Protein AF-0000000075277467 (afdb_homodimer)

Radius of gyration: 17.94 Å; Cα contacts (8 Å, |Δi|>4): 542; chains: 2; bounding box: 38×51×39 Å

Structure (mmCIF, N/CA/C/O backbone):
data_AF-0000000075277467-model_v1
#
loop_
_entity.id
_entity.type
_entity.pdbx_description
1 polymer 'Protein DDI1 2'
#
loop_
_atom_site.group_PDB
_atom_site.id
_atom_site.type_symbol
_atom_site.label_atom_id
_atom_site.label_alt_id
_atom_site.label_comp_id
_atom_site.label_asym_id
_atom_site.label_entity_id
_atom_site.label_seq_id
_atom_site.pdbx_PDB_ins_code
_atom_site.Cartn_x
_atom_site.Cartn_y
_atom_site.Cartn_z
_atom_site.occupancy
_atom_site.B_iso_or_equiv
_atom_site.auth_seq_id
_atom_site.auth_comp_id
_atom_site.auth_asym_id
_atom_site.auth_atom_id
_atom_site.pdbx_PDB_model_num
ATOM 1 N N . GLY A 1 1 ? 0.73 2.049 -2.359 1 67.75 1 GLY A N 1
ATOM 2 C CA . GLY A 1 1 ? 0.886 0.613 -2.535 1 67.75 1 GLY A CA 1
ATOM 3 C C . GLY A 1 1 ? 1.62 0.244 -3.809 1 67.75 1 GLY A C 1
ATOM 4 O O . GLY A 1 1 ? 2 1.119 -4.59 1 67.75 1 GLY A O 1
ATOM 5 N N . ALA A 1 2 ? 1.942 -1.038 -3.967 1 79.25 2 ALA A N 1
ATOM 6 C CA . ALA A 1 2 ? 2.631 -1.539 -5.156 1 79.25 2 ALA A CA 1
ATOM 7 C C . ALA A 1 2 ? 1.645 -1.804 -6.289 1 79.25 2 ALA A C 1
ATOM 9 O O . ALA A 1 2 ? 0.524 -2.264 -6.051 1 79.25 2 ALA A O 1
ATOM 10 N N . GLN A 1 3 ? 2.043 -1.485 -7.508 1 85.12 3 GLN A N 1
ATOM 11 C CA . GLN A 1 3 ? 1.224 -1.774 -8.68 1 85.12 3 GLN A CA 1
ATOM 12 C C . GLN A 1 3 ? 1.206 -3.27 -8.984 1 85.12 3 GLN A C 1
ATOM 14 O O . GLN A 1 3 ? 0.155 -3.832 -9.297 1 85.12 3 GLN A O 1
ATOM 19 N N . MET A 1 4 ? 2.389 -3.801 -8.719 1 89.94 4 MET A N 1
ATOM 20 C CA . MET A 1 4 ? 2.535 -5.211 -9.062 1 89.94 4 MET A CA 1
ATOM 21 C C . MET A 1 4 ? 2.725 -6.062 -7.809 1 89.94 4 MET A C 1
ATOM 23 O O . MET A 1 4 ? 3.369 -5.629 -6.852 1 89.94 4 MET A O 1
ATOM 27 N N . THR A 1 5 ? 2.201 -7.273 -7.902 1 94.19 5 THR A N 1
ATOM 28 C CA . THR A 1 5 ? 2.416 -8.266 -6.852 1 94.19 5 THR A CA 1
ATOM 29 C C . THR A 1 5 ? 3.816 -8.859 -6.953 1 94.19 5 THR A C 1
ATOM 31 O O . THR A 1 5 ? 4.293 -9.156 -8.047 1 94.19 5 THR A O 1
ATOM 34 N N . ILE A 1 6 ? 4.41 -8.992 -5.77 1 93.19 6 ILE A N 1
ATOM 35 C CA . ILE A 1 6 ? 5.781 -9.492 -5.75 1 93.19 6 ILE A CA 1
ATOM 36 C C . ILE A 1 6 ? 5.914 -10.594 -4.695 1 93.19 6 ILE A C 1
ATOM 38 O O . ILE A 1 6 ? 5.156 -10.625 -3.727 1 93.19 6 ILE A O 1
ATOM 42 N N . MET A 1 7 ? 6.895 -11.445 -4.926 1 95.75 7 MET A N 1
ATOM 43 C CA . MET A 1 7 ? 7.312 -12.484 -3.988 1 95.75 7 MET A CA 1
ATOM 44 C C . MET A 1 7 ? 8.828 -12.547 -3.885 1 95.75 7 MET A C 1
ATOM 46 O O . MET A 1 7 ? 9.531 -12.375 -4.883 1 95.75 7 MET A O 1
ATOM 50 N N . SER A 1 8 ? 9.266 -12.703 -2.66 1 95.75 8 SER A N 1
ATOM 51 C CA . SER A 1 8 ? 10.711 -12.859 -2.502 1 95.75 8 SER A CA 1
ATOM 52 C C . SER A 1 8 ? 11.188 -14.18 -3.092 1 95.75 8 SER A C 1
ATOM 54 O O . SER A 1 8 ? 10.438 -15.164 -3.115 1 95.75 8 SER A O 1
ATOM 56 N N . GLN A 1 9 ? 12.406 -14.125 -3.518 1 98.06 9 GLN A N 1
ATOM 57 C CA . GLN A 1 9 ? 13.008 -15.375 -3.988 1 98.06 9 GLN A CA 1
ATOM 58 C C . GLN A 1 9 ? 12.984 -16.438 -2.9 1 98.06 9 GLN A C 1
ATOM 60 O O . GLN A 1 9 ? 12.703 -17.609 -3.174 1 98.06 9 GLN A O 1
ATOM 65 N N . ALA A 1 10 ? 13.32 -16.047 -1.713 1 97.88 10 ALA A N 1
ATOM 66 C CA . ALA A 1 10 ? 13.344 -16.984 -0.594 1 97.88 10 ALA A CA 1
ATOM 67 C C . ALA A 1 10 ? 11.984 -17.656 -0.41 1 97.88 10 ALA A C 1
ATOM 69 O O . ALA A 1 10 ? 11.898 -18.859 -0.182 1 97.88 10 ALA A O 1
ATOM 70 N N . CYS A 1 11 ? 10.953 -16.906 -0.499 1 97.81 11 CYS A N 1
ATOM 71 C CA . CYS A 1 11 ? 9.602 -17.438 -0.374 1 97.81 11 CYS A CA 1
ATOM 72 C C . CYS A 1 11 ? 9.281 -18.391 -1.52 1 97.81 11 CYS A C 1
ATOM 74 O O . CYS A 1 11 ? 8.727 -19.469 -1.3 1 97.81 11 CYS A O 1
ATOM 76 N N . ALA A 1 12 ? 9.656 -18.047 -2.75 1 98.56 12 ALA A N 1
ATOM 77 C CA . ALA A 1 12 ? 9.422 -18.891 -3.92 1 98.56 12 ALA A CA 1
ATOM 78 C C . ALA A 1 12 ? 10.133 -20.234 -3.779 1 98.56 12 ALA A C 1
ATOM 80 O O . ALA A 1 12 ? 9.594 -21.266 -4.172 1 98.56 12 ALA A O 1
ATOM 81 N N . GLU A 1 13 ? 11.281 -20.125 -3.281 1 98.69 13 GLU A N 1
ATOM 82 C CA . GLU A 1 13 ? 12.039 -21.344 -3.045 1 98.69 13 GLU A CA 1
ATOM 83 C C . GLU A 1 13 ? 11.367 -22.234 -1.994 1 98.69 13 GLU A C 1
ATOM 85 O O . GLU A 1 13 ? 11.234 -23.438 -2.182 1 98.69 13 GLU A O 1
ATOM 90 N N . ARG A 1 14 ? 10.914 -21.641 -0.908 1 98.06 14 ARG A N 1
ATOM 91 C CA . ARG A 1 14 ? 10.227 -22.391 0.138 1 98.06 14 ARG A CA 1
ATOM 92 C C . ARG A 1 14 ? 8.945 -23.016 -0.392 1 98.06 14 ARG A C 1
ATOM 94 O O . ARG A 1 14 ? 8.57 -24.125 0.018 1 98.06 14 ARG A O 1
ATOM 101 N N . CYS A 1 15 ? 8.281 -22.266 -1.238 1 97.88 15 CYS A N 1
ATOM 102 C CA . CYS A 1 15 ? 7.027 -22.734 -1.821 1 97.88 15 CYS A CA 1
ATOM 103 C C . CYS A 1 15 ? 7.285 -23.734 -2.947 1 97.88 15 CYS A C 1
ATOM 105 O O . CYS A 1 15 ? 6.348 -24.312 -3.498 1 97.88 15 CYS A O 1
ATOM 107 N N . ASN A 1 16 ? 8.555 -23.859 -3.328 1 98.06 16 ASN A N 1
ATOM 108 C CA . ASN A 1 16 ? 8.977 -24.781 -4.375 1 98.06 16 ASN A CA 1
ATOM 109 C C . ASN A 1 16 ? 8.32 -24.453 -5.715 1 98.06 16 ASN A C 1
ATOM 111 O O . ASN A 1 16 ? 7.777 -25.344 -6.379 1 98.06 16 ASN A O 1
ATOM 115 N N . ILE A 1 17 ? 8.492 -23.125 -6.137 1 98.25 17 ILE A N 1
ATOM 116 C CA . ILE A 1 17 ? 7.824 -22.734 -7.375 1 98.25 17 ILE A CA 1
ATOM 117 C C . ILE A 1 17 ? 8.82 -22.062 -8.305 1 98.25 17 ILE A C 1
ATOM 119 O O . ILE A 1 17 ? 8.43 -21.359 -9.242 1 98.25 17 ILE A O 1
ATOM 123 N N . MET A 1 18 ? 10.055 -22.188 -8.039 1 98.44 18 MET A N 1
ATOM 124 C CA . MET A 1 18 ? 11.07 -21.531 -8.852 1 98.44 18 MET A CA 1
ATOM 125 C C . MET A 1 18 ? 11.023 -22.031 -10.289 1 98.44 18 MET A C 1
ATOM 127 O O . MET A 1 18 ? 11.383 -21.297 -11.211 1 98.44 18 MET A O 1
ATOM 131 N N . ARG A 1 19 ? 10.586 -23.188 -10.523 1 98.25 19 ARG A N 1
ATOM 132 C CA . ARG A 1 19 ? 10.516 -23.734 -11.867 1 98.25 19 ARG A CA 1
ATOM 133 C C . ARG A 1 19 ? 9.508 -22.984 -12.727 1 98.25 19 ARG A C 1
ATOM 135 O O . ARG A 1 19 ? 9.516 -23.094 -13.953 1 98.25 19 ARG A O 1
ATOM 142 N N . LEU A 1 20 ? 8.586 -22.25 -12.141 1 98.44 20 LEU A N 1
ATOM 143 C CA . LEU A 1 20 ? 7.539 -21.516 -12.836 1 98.44 20 LEU A CA 1
ATOM 144 C C . LEU A 1 20 ? 8.023 -20.125 -13.258 1 98.44 20 LEU A C 1
ATOM 146 O O . LEU A 1 20 ? 7.328 -19.422 -13.977 1 98.44 20 LEU A O 1
ATOM 150 N N . VAL A 1 21 ? 9.211 -19.734 -12.898 1 98.62 21 VAL A N 1
ATOM 151 C CA . VAL A 1 21 ? 9.695 -18.375 -13.102 1 98.62 21 VAL A CA 1
ATOM 152 C C . VAL A 1 21 ? 10.172 -18.203 -14.539 1 98.62 21 VAL A C 1
ATOM 154 O O . VAL A 1 21 ? 11.094 -18.906 -14.984 1 98.62 21 VAL A O 1
ATOM 157 N N . ASP A 1 22 ? 9.516 -17.312 -15.234 1 98.56 22 ASP A N 1
ATOM 158 C CA . ASP A 1 22 ? 9.969 -16.875 -16.547 1 98.56 22 ASP A CA 1
ATOM 159 C C . ASP A 1 22 ? 11.062 -15.812 -16.438 1 98.56 22 ASP A C 1
ATOM 161 O O . ASP A 1 22 ? 10.766 -14.625 -16.266 1 98.56 22 ASP A O 1
ATOM 165 N N . ARG A 1 23 ? 12.242 -16.172 -16.688 1 97.62 23 ARG A N 1
ATOM 166 C CA . ARG A 1 23 ? 13.398 -15.328 -16.422 1 97.62 23 ARG A CA 1
ATOM 167 C C . ARG A 1 23 ? 13.602 -14.305 -17.531 1 97.62 23 ARG A C 1
ATOM 169 O O . ARG A 1 23 ? 14.383 -13.367 -17.375 1 97.62 23 ARG A O 1
ATOM 176 N N . ARG A 1 24 ? 12.945 -14.43 -18.641 1 97.25 24 ARG A N 1
ATOM 177 C CA . ARG A 1 24 ? 12.984 -13.422 -19.703 1 97.25 24 ARG A CA 1
ATOM 178 C C . ARG A 1 24 ? 12.445 -12.086 -19.203 1 97.25 24 ARG A C 1
ATOM 180 O O . ARG A 1 24 ? 12.68 -11.047 -19.812 1 97.25 24 ARG A O 1
ATOM 187 N N . TRP A 1 25 ? 11.703 -12.156 -18.078 1 96.06 25 TRP A N 1
ATOM 188 C CA . TRP A 1 25 ? 11.109 -10.953 -17.5 1 96.06 25 TRP A CA 1
ATOM 189 C C . TRP A 1 25 ? 12 -10.383 -16.406 1 96.06 25 TRP A C 1
ATOM 191 O O . TRP A 1 25 ? 11.562 -9.547 -15.609 1 96.06 25 TRP A O 1
ATOM 201 N N . ALA A 1 26 ? 13.25 -10.773 -16.312 1 96.19 26 ALA A N 1
ATOM 202 C CA . ALA A 1 26 ? 14.195 -10.219 -15.352 1 96.19 26 ALA A CA 1
ATOM 203 C C . ALA A 1 26 ? 14.406 -8.727 -15.578 1 96.19 26 ALA A C 1
ATOM 205 O O . ALA A 1 26 ? 14.258 -8.242 -16.703 1 96.19 26 ALA A O 1
ATOM 206 N N . GLY A 1 27 ? 14.664 -8.031 -14.461 1 93.12 27 GLY A N 1
ATOM 207 C CA . GLY A 1 27 ? 14.867 -6.59 -14.523 1 93.12 27 GLY A CA 1
ATOM 208 C C . GLY A 1 27 ? 15.125 -5.961 -13.164 1 93.12 27 GLY A C 1
ATOM 209 O O . GLY A 1 27 ? 15.781 -6.562 -12.312 1 93.12 27 GLY A O 1
ATOM 210 N N . ILE A 1 28 ? 14.781 -4.688 -13.078 1 89.62 28 ILE A N 1
ATOM 211 C CA . ILE A 1 28 ? 15.008 -3.932 -11.852 1 89.62 28 ILE A CA 1
ATOM 212 C C . ILE A 1 28 ? 13.68 -3.373 -11.336 1 89.62 28 ILE A C 1
ATOM 214 O O . ILE A 1 28 ? 12.906 -2.801 -12.102 1 89.62 28 ILE A O 1
ATOM 218 N N . ALA A 1 29 ? 13.383 -3.676 -10.117 1 86.19 29 ALA A N 1
ATOM 219 C CA . ALA A 1 29 ? 12.25 -3.066 -9.43 1 86.19 29 ALA A CA 1
ATOM 220 C C . ALA A 1 29 ? 12.648 -1.76 -8.75 1 86.19 29 ALA A C 1
ATOM 222 O O . ALA A 1 29 ? 13.734 -1.665 -8.164 1 86.19 29 ALA A O 1
ATOM 223 N N . LYS A 1 30 ? 11.719 -0.786 -8.867 1 81.12 30 LYS A N 1
ATOM 224 C CA . LYS A 1 30 ? 11.984 0.51 -8.25 1 81.12 30 LYS A CA 1
ATOM 225 C C . LYS A 1 30 ? 10.867 0.897 -7.285 1 81.12 30 LYS A C 1
ATOM 227 O O . LYS A 1 30 ? 9.688 0.698 -7.582 1 81.12 30 LYS A O 1
ATOM 232 N N . GLY A 1 31 ? 11.273 1.483 -6.18 1 77.31 31 GLY A N 1
ATOM 233 C CA . GLY A 1 31 ? 10.422 2.053 -5.145 1 77.31 31 GLY A CA 1
ATOM 234 C C . GLY A 1 31 ? 11.156 3.027 -4.238 1 77.31 31 GLY A C 1
ATOM 235 O O . GLY A 1 31 ? 11.664 4.047 -4.703 1 77.31 31 GLY A O 1
ATOM 236 N N . VAL A 1 32 ? 11.352 2.703 -2.932 1 74.81 32 VAL A N 1
ATOM 237 C CA . VAL A 1 32 ? 12.211 3.479 -2.045 1 74.81 32 VAL A CA 1
ATOM 238 C C . VAL A 1 32 ? 13.656 3.367 -2.508 1 74.81 32 VAL A C 1
ATOM 240 O O . VAL A 1 32 ? 14.438 4.312 -2.359 1 74.81 32 VAL A O 1
ATOM 243 N N . GLY A 1 33 ? 13.953 2.232 -3.107 1 77.31 33 GLY A N 1
ATOM 244 C CA . GLY A 1 33 ? 15.195 1.897 -3.777 1 77.31 33 GLY A CA 1
ATOM 245 C C . GLY A 1 33 ? 15.008 0.958 -4.953 1 77.31 33 GLY A C 1
ATOM 246 O O . GLY A 1 33 ? 14.016 1.055 -5.68 1 77.31 33 GLY A O 1
ATOM 247 N N . THR A 1 34 ? 16 0.283 -5.18 1 82.94 34 THR A N 1
ATOM 248 C CA . THR A 1 34 ? 15.922 -0.649 -6.301 1 82.94 34 THR A CA 1
ATOM 249 C C . THR A 1 34 ? 16.25 -2.07 -5.844 1 82.94 34 THR A C 1
ATOM 251 O O . THR A 1 34 ? 16.922 -2.266 -4.832 1 82.94 34 THR A O 1
ATOM 254 N N . GLN A 1 35 ? 15.688 -2.992 -6.609 1 87.12 35 GLN A N 1
ATOM 255 C CA . GLN A 1 35 ? 15.992 -4.402 -6.402 1 87.12 35 GLN A CA 1
ATOM 256 C C . GLN A 1 35 ? 15.961 -5.172 -7.723 1 87.12 35 GLN A C 1
ATOM 258 O O . GLN A 1 35 ? 15.273 -4.77 -8.664 1 87.12 35 GLN A O 1
ATOM 263 N N . LYS A 1 36 ? 16.672 -6.23 -7.684 1 92.88 36 LYS A N 1
ATOM 264 C CA . LYS A 1 36 ? 16.703 -7.098 -8.859 1 92.88 36 LYS A CA 1
ATOM 265 C C . LYS A 1 36 ? 15.445 -7.965 -8.938 1 92.88 36 LYS A C 1
ATOM 267 O O . LYS A 1 36 ? 15.031 -8.555 -7.934 1 92.88 36 LYS A O 1
ATOM 272 N N . ILE A 1 37 ? 14.93 -8.016 -10.141 1 94.94 37 ILE A N 1
ATOM 273 C CA . ILE A 1 37 ? 13.859 -8.953 -10.461 1 94.94 37 ILE A CA 1
ATOM 274 C C . ILE A 1 37 ? 14.453 -10.195 -11.125 1 94.94 37 ILE A C 1
ATOM 276 O O . ILE A 1 37 ? 15.141 -10.094 -12.141 1 94.94 37 ILE A O 1
ATOM 280 N N . ILE A 1 38 ? 14.164 -11.312 -10.547 1 97.12 38 ILE A N 1
ATOM 281 C CA . ILE A 1 38 ? 14.648 -12.594 -11.062 1 97.12 38 ILE A CA 1
ATOM 282 C C . ILE A 1 38 ? 13.805 -13.008 -12.273 1 97.12 38 ILE A C 1
ATOM 284 O O . ILE A 1 38 ? 14.32 -13.602 -13.219 1 97.12 38 ILE A O 1
ATOM 288 N N . GLY A 1 39 ? 12.539 -12.797 -12.211 1 97.38 39 GLY A N 1
ATOM 289 C CA . GLY A 1 39 ? 11.57 -13.188 -13.227 1 97.38 39 GLY A CA 1
ATOM 290 C C . GLY A 1 39 ? 10.133 -13.086 -12.758 1 97.38 39 GLY A C 1
ATOM 291 O O . GLY A 1 39 ? 9.844 -12.398 -11.773 1 97.38 39 GLY A O 1
ATOM 292 N N . ARG A 1 40 ? 9.289 -13.727 -13.641 1 97.88 40 ARG A N 1
ATOM 293 C CA . ARG A 1 40 ? 7.863 -13.594 -13.375 1 97.88 40 ARG A CA 1
ATOM 294 C C . ARG A 1 40 ? 7.172 -14.961 -13.398 1 97.88 40 ARG A C 1
ATOM 296 O O . ARG A 1 40 ? 7.484 -15.805 -14.234 1 97.88 40 ARG A O 1
ATOM 303 N N . VAL A 1 41 ? 6.3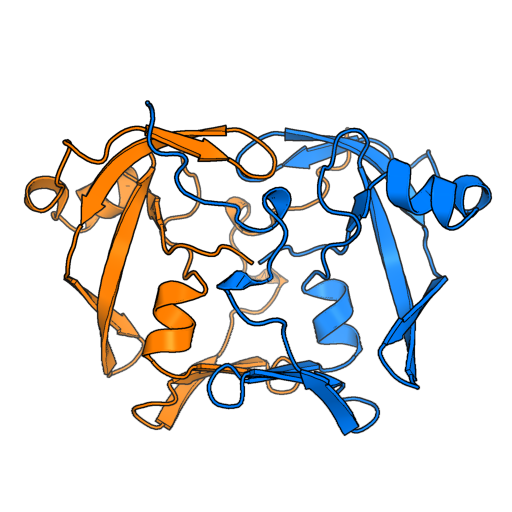4 -15.156 -12.414 1 98.56 41 VAL A N 1
ATOM 304 C CA . VAL A 1 41 ? 5.367 -16.25 -12.469 1 98.56 41 VAL A CA 1
ATOM 305 C C . VAL A 1 41 ? 4.066 -15.742 -13.086 1 98.56 41 VAL A C 1
ATOM 307 O O . VAL A 1 41 ? 3.393 -14.883 -12.508 1 98.56 41 VAL A O 1
ATOM 310 N N . HIS A 1 42 ? 3.609 -16.297 -14.156 1 98.19 42 HIS A N 1
ATOM 311 C CA . HIS A 1 42 ? 2.484 -15.773 -14.914 1 98.19 42 HIS A CA 1
ATOM 312 C C . HIS A 1 42 ? 1.156 -16.141 -14.266 1 98.19 42 HIS A C 1
ATOM 314 O O . HIS A 1 42 ? 0.179 -15.398 -14.367 1 98.19 42 HIS A O 1
ATOM 320 N N . LEU A 1 43 ? 1.042 -17.234 -13.742 1 98 43 LEU A N 1
ATOM 321 C CA . LEU A 1 43 ? -0.182 -17.672 -13.078 1 98 43 LEU A CA 1
ATOM 322 C C . LEU A 1 43 ? 0.122 -18.703 -12 1 98 43 LEU A C 1
ATOM 324 O O . LEU A 1 43 ? 0.832 -19.672 -12.258 1 98 43 LEU A O 1
ATOM 328 N N . ALA A 1 44 ? -0.343 -18.469 -10.797 1 98.06 44 ALA A N 1
ATOM 329 C CA . ALA A 1 44 ? -0.325 -19.406 -9.68 1 98.06 44 ALA A CA 1
ATOM 330 C C . ALA A 1 44 ? -1.496 -19.141 -8.734 1 98.06 44 ALA A C 1
ATOM 332 O O . ALA A 1 44 ? -2.141 -18.094 -8.797 1 98.06 44 ALA A O 1
ATOM 333 N N . GLN A 1 45 ? -1.812 -20.109 -7.922 1 97.56 45 GLN A N 1
ATOM 334 C CA . GLN A 1 45 ? -2.873 -19.984 -6.93 1 97.56 45 GLN A CA 1
ATOM 335 C C . GLN A 1 45 ? -2.312 -19.531 -5.586 1 97.56 45 GLN A C 1
ATOM 337 O O . GLN A 1 45 ? -1.384 -20.141 -5.055 1 97.56 45 GLN A O 1
ATOM 342 N N . VAL A 1 46 ? -2.84 -18.5 -5.016 1 97.44 46 VAL A N 1
ATOM 343 C CA . VAL A 1 46 ? -2.523 -18.031 -3.668 1 97.44 46 VAL A CA 1
ATOM 344 C C . VAL A 1 46 ? -3.719 -18.266 -2.746 1 97.44 46 VAL A C 1
ATOM 346 O O . VAL A 1 46 ? -4.84 -17.859 -3.059 1 97.44 46 VAL A O 1
ATOM 349 N N . GLN A 1 47 ? -3.377 -18.891 -1.745 1 97.81 47 GLN A N 1
ATOM 350 C CA . GLN A 1 47 ? -4.477 -19.172 -0.83 1 97.81 47 GLN A CA 1
ATOM 351 C C . GLN A 1 47 ? -4.617 -18.078 0.222 1 97.81 47 GLN A C 1
ATOM 353 O O . GLN A 1 47 ? -3.646 -17.719 0.892 1 97.81 47 GLN A O 1
ATOM 358 N N . ILE A 1 48 ? -5.758 -17.625 0.391 1 97.31 48 ILE A N 1
ATOM 359 C CA . ILE A 1 48 ? -6.168 -16.766 1.488 1 97.31 48 ILE A CA 1
ATOM 360 C C . ILE A 1 48 ? -7.41 -17.328 2.166 1 97.31 48 ILE A C 1
ATOM 362 O O . ILE A 1 48 ? -8.484 -17.406 1.557 1 97.31 48 ILE A O 1
ATOM 366 N N . GLU A 1 49 ? -7.203 -17.609 3.424 1 97.31 49 GLU A N 1
ATOM 367 C CA . GLU A 1 49 ? -8.266 -18.359 4.09 1 97.31 49 GLU A CA 1
ATOM 368 C C . GLU A 1 49 ? -8.664 -19.578 3.271 1 97.31 49 GLU A C 1
ATOM 370 O O . GLU A 1 49 ? -7.816 -20.422 2.939 1 97.31 49 GLU A O 1
ATOM 375 N N . GLY A 1 50 ? -9.852 -19.688 2.9 1 97.06 50 GLY A N 1
ATOM 376 C CA . GLY A 1 50 ? -10.305 -20.859 2.152 1 97.06 50 GLY A CA 1
ATOM 377 C C . GLY A 1 50 ? -10.352 -20.625 0.655 1 97.06 50 GLY A C 1
ATOM 378 O O . GLY A 1 50 ? -10.719 -21.516 -0.108 1 97.06 50 GLY A O 1
ATOM 379 N N . ASP A 1 51 ? -9.938 -19.484 0.191 1 98.12 51 ASP A N 1
ATOM 380 C CA . ASP A 1 51 ? -10.016 -19.125 -1.224 1 98.12 51 ASP A CA 1
ATOM 381 C C . ASP A 1 51 ? -8.664 -19.312 -1.911 1 98.12 51 ASP A C 1
ATOM 383 O O . ASP A 1 51 ? -7.625 -18.984 -1.342 1 98.12 51 ASP A O 1
ATOM 387 N N . PHE A 1 52 ? -8.727 -19.797 -3.088 1 98.38 52 PHE A N 1
ATOM 388 C CA . PHE A 1 52 ? -7.578 -19.844 -3.982 1 98.38 52 PHE A CA 1
ATOM 389 C C . PHE A 1 52 ? -7.719 -18.797 -5.086 1 98.38 52 PHE A C 1
ATOM 391 O O . PHE A 1 52 ? -8.656 -18.859 -5.887 1 98.38 52 PHE A O 1
ATOM 398 N N . LEU A 1 53 ? -6.844 -17.906 -5.086 1 98.5 53 LEU A N 1
ATOM 399 C CA . LEU A 1 53 ? -6.914 -16.781 -6.004 1 98.5 53 LEU A CA 1
ATOM 400 C C . LEU A 1 53 ? -5.816 -16.875 -7.059 1 98.5 53 LEU A C 1
ATOM 402 O O . LEU A 1 53 ? -4.641 -17.031 -6.727 1 98.5 53 LEU A O 1
ATOM 406 N N . ALA A 1 54 ? -6.262 -16.812 -8.305 1 98.38 54 ALA A N 1
ATOM 407 C CA . ALA A 1 54 ? -5.281 -16.75 -9.383 1 98.38 54 ALA A CA 1
ATOM 408 C C . ALA A 1 54 ? -4.492 -15.438 -9.32 1 98.38 54 ALA A C 1
ATOM 410 O O . ALA A 1 54 ? -5.074 -14.359 -9.258 1 98.38 54 ALA A O 1
ATOM 411 N N . CYS A 1 55 ? -3.156 -15.555 -9.344 1 97.81 55 CYS A N 1
ATOM 412 C CA . CYS A 1 55 ? -2.291 -14.391 -9.18 1 97.81 55 CYS A CA 1
ATOM 413 C C . CYS A 1 55 ? -1.03 -14.523 -10.031 1 97.81 55 CYS A C 1
ATOM 415 O O . CYS A 1 55 ? -0.536 -15.633 -10.242 1 97.81 55 CYS A O 1
ATOM 417 N N . SER A 1 56 ? -0.58 -13.398 -10.539 1 98 56 SER A N 1
ATOM 418 C CA . SER A 1 56 ? 0.744 -13.258 -11.141 1 98 56 SER A CA 1
ATOM 419 C C . SER A 1 56 ? 1.652 -12.391 -10.273 1 98 56 SER A C 1
ATOM 421 O O . SER A 1 56 ? 1.18 -11.5 -9.57 1 98 56 SER A O 1
ATOM 423 N N . PHE A 1 57 ? 2.932 -12.734 -10.336 1 96.94 57 PHE A N 1
ATOM 424 C CA . PHE A 1 57 ? 3.812 -11.93 -9.5 1 96.94 57 PHE A CA 1
ATOM 425 C C . PHE A 1 57 ? 5.258 -12.047 -9.961 1 96.94 57 PHE A C 1
ATOM 427 O O . PHE A 1 57 ? 5.637 -13.039 -10.586 1 96.94 57 PHE A O 1
ATOM 434 N N . SER A 1 58 ? 5.984 -10.977 -9.695 1 95.94 58 SER A N 1
ATOM 435 C CA . SER A 1 58 ? 7.422 -10.961 -9.961 1 95.94 58 SER A CA 1
ATOM 436 C C . SER A 1 58 ? 8.203 -11.492 -8.766 1 95.94 58 SER A C 1
ATOM 438 O O . SER A 1 58 ? 7.801 -11.297 -7.613 1 95.94 58 SER A O 1
ATOM 440 N N . ILE A 1 59 ? 9.359 -12.094 -9.07 1 97 59 ILE A N 1
ATOM 441 C CA . ILE A 1 59 ? 10.242 -12.617 -8.031 1 97 59 ILE A CA 1
ATOM 442 C C . ILE A 1 59 ? 11.422 -11.672 -7.832 1 97 59 ILE A C 1
ATOM 444 O O . ILE A 1 59 ? 12.203 -11.438 -8.766 1 97 59 ILE A O 1
ATOM 448 N N . LEU A 1 60 ? 11.539 -11.148 -6.613 1 93.81 60 LEU A N 1
ATOM 449 C CA . LEU A 1 60 ? 12.641 -10.25 -6.293 1 93.81 60 LEU A CA 1
ATOM 450 C C . LEU A 1 60 ? 13.711 -10.969 -5.477 1 93.81 60 LEU A C 1
ATOM 452 O O . LEU A 1 60 ? 13.391 -11.758 -4.586 1 93.81 60 LEU A O 1
ATOM 456 N N . GLU A 1 61 ? 14.844 -10.602 -5.746 1 95.38 61 GLU A N 1
ATOM 457 C CA . GLU A 1 61 ? 15.992 -11.344 -5.234 1 95.38 61 GLU A CA 1
ATOM 458 C C . GLU A 1 61 ? 16.219 -11.047 -3.756 1 95.38 61 GLU A C 1
ATOM 460 O O . GLU A 1 61 ? 16.438 -11.969 -2.959 1 95.38 61 GLU A O 1
ATOM 465 N N . GLU A 1 62 ? 16.359 -9.891 -3.271 1 89.94 62 GLU A N 1
ATOM 466 C CA . GLU A 1 62 ? 16.734 -9.523 -1.906 1 89.94 62 GLU A CA 1
ATOM 467 C C . GLU A 1 62 ? 15.586 -8.805 -1.201 1 89.94 62 GLU A C 1
ATOM 469 O O . GLU A 1 62 ? 15.789 -7.766 -0.572 1 89.94 62 GLU A O 1
ATOM 474 N N . GLN A 1 63 ? 14.43 -9.469 -1.332 1 86.62 63 GLN A N 1
ATOM 475 C CA . GLN A 1 63 ? 13.266 -8.891 -0.671 1 86.62 63 GLN A CA 1
ATOM 476 C C . GLN A 1 63 ? 13.008 -9.562 0.674 1 86.62 63 GLN A C 1
ATOM 478 O O . GLN A 1 63 ? 12.883 -10.781 0.75 1 86.62 63 GLN A O 1
ATOM 483 N N . PRO A 1 64 ? 12.977 -8.727 1.718 1 85.62 64 PRO A N 1
ATOM 484 C CA . PRO A 1 64 ? 12.797 -9.312 3.047 1 85.62 64 PRO A CA 1
ATOM 485 C C . PRO A 1 64 ? 11.375 -9.828 3.273 1 85.62 64 PRO A C 1
ATOM 487 O O . PRO A 1 64 ? 11.172 -10.781 4.023 1 85.62 64 PRO A O 1
ATOM 490 N N . MET A 1 65 ? 10.391 -9.219 2.701 1 88.25 65 MET A N 1
ATOM 491 C CA . MET A 1 65 ? 9 -9.641 2.82 1 88.25 65 MET A CA 1
ATOM 492 C C . MET A 1 65 ? 8.695 -10.797 1.872 1 88.25 65 MET A C 1
ATOM 494 O O . MET A 1 65 ? 9.125 -10.789 0.717 1 88.25 65 MET A O 1
ATOM 498 N N . ASP A 1 66 ? 7.996 -11.773 2.365 1 92.25 66 ASP A N 1
ATOM 499 C CA . ASP A 1 66 ? 7.699 -12.945 1.55 1 92.25 66 ASP A CA 1
ATOM 500 C C . ASP A 1 66 ? 6.852 -12.57 0.338 1 92.25 66 ASP A C 1
ATOM 502 O O . ASP A 1 66 ? 7.176 -12.945 -0.792 1 92.25 66 ASP A O 1
ATOM 506 N N . MET A 1 67 ? 5.738 -11.836 0.613 1 93.25 67 MET A N 1
ATOM 507 C CA . MET A 1 67 ? 4.836 -11.492 -0.48 1 93.25 67 MET A CA 1
ATOM 508 C C . MET A 1 67 ? 4.141 -10.164 -0.211 1 93.25 67 MET A C 1
ATOM 510 O O . MET A 1 67 ? 3.734 -9.883 0.918 1 93.25 67 MET A O 1
ATOM 514 N N . LEU A 1 68 ? 4.121 -9.344 -1.252 1 91.12 68 LEU A N 1
ATOM 515 C CA . LEU A 1 68 ? 3.348 -8.109 -1.265 1 91.12 68 LEU A CA 1
ATOM 516 C C . LEU A 1 68 ? 2.297 -8.133 -2.371 1 91.12 68 LEU A C 1
ATOM 518 O O . LEU A 1 68 ? 2.631 -8.32 -3.545 1 91.12 68 LEU A O 1
ATOM 522 N N . LEU A 1 69 ? 1.044 -7.984 -1.977 1 94.25 69 LEU A N 1
ATOM 523 C CA . LEU A 1 69 ? -0.04 -7.984 -2.953 1 94.25 69 LEU A CA 1
ATOM 524 C C . LEU A 1 69 ? -0.219 -6.602 -3.568 1 94.25 69 LEU A C 1
ATOM 526 O O . LEU A 1 69 ? -0.499 -5.633 -2.857 1 94.25 69 LEU A O 1
ATOM 530 N N . GLY A 1 70 ? -0.021 -6.527 -4.844 1 92.31 70 GLY A N 1
ATOM 531 C CA . GLY A 1 70 ? -0.146 -5.27 -5.562 1 92.31 70 GLY A CA 1
ATOM 532 C C . GLY A 1 70 ? -1.561 -4.992 -6.035 1 92.31 70 GLY A C 1
ATOM 533 O O . GLY A 1 70 ? -2.459 -5.812 -5.84 1 92.31 70 GLY A O 1
ATOM 534 N N . LEU A 1 71 ? -1.655 -3.822 -6.641 1 93.12 71 LEU A N 1
ATOM 535 C CA . LEU A 1 71 ? -2.953 -3.42 -7.172 1 93.12 71 LEU A CA 1
ATOM 536 C C . LEU A 1 71 ? -3.418 -4.379 -8.258 1 93.12 71 LEU A C 1
ATOM 538 O O . LEU A 1 71 ? -4.617 -4.617 -8.414 1 93.12 71 LEU A O 1
ATOM 542 N N . ASP A 1 72 ? -2.527 -4.98 -9.047 1 93.31 72 ASP A N 1
ATOM 543 C CA . ASP A 1 72 ? -2.881 -5.926 -10.102 1 93.31 72 ASP A CA 1
ATOM 544 C C . ASP A 1 72 ? -3.721 -7.074 -9.547 1 93.31 72 ASP A C 1
ATOM 546 O O . ASP A 1 72 ? -4.781 -7.391 -10.086 1 93.31 72 ASP A O 1
ATOM 550 N N . MET A 1 73 ? -3.258 -7.543 -8.461 1 96.06 73 MET A N 1
ATOM 551 C CA . MET A 1 73 ? -3.967 -8.664 -7.848 1 96.06 73 MET A CA 1
ATOM 552 C C . MET A 1 73 ? -5.219 -8.18 -7.121 1 96.06 73 MET A C 1
ATOM 554 O O . MET A 1 73 ? -6.289 -8.773 -7.262 1 96.06 73 MET A O 1
ATOM 558 N N . LEU A 1 74 ? -5.105 -7.195 -6.375 1 97 74 LEU A N 1
ATOM 559 C CA . LEU A 1 74 ? -6.211 -6.711 -5.559 1 97 74 LEU A CA 1
ATOM 560 C C . LEU A 1 74 ? -7.387 -6.281 -6.43 1 97 74 LEU A C 1
ATOM 562 O O . LEU A 1 74 ? -8.539 -6.555 -6.102 1 97 74 LEU A O 1
ATOM 566 N N . LYS A 1 75 ? -7.031 -5.617 -7.578 1 96.25 75 LYS A N 1
ATOM 567 C CA . LYS A 1 75 ? -8.094 -5.195 -8.492 1 96.25 75 LYS A CA 1
ATOM 568 C C . LYS A 1 75 ? -8.719 -6.395 -9.195 1 96.25 75 LYS A C 1
ATOM 570 O O . LYS A 1 75 ? -9.938 -6.48 -9.328 1 96.25 75 LYS A O 1
ATOM 575 N N . ARG A 1 76 ? -7.949 -7.246 -9.625 1 97.25 76 ARG A N 1
ATOM 576 C CA . ARG A 1 76 ? -8.43 -8.445 -10.305 1 97.25 76 ARG A CA 1
ATOM 577 C C . ARG A 1 76 ? -9.461 -9.18 -9.461 1 97.25 76 ARG A C 1
ATOM 579 O O . ARG A 1 76 ? -10.469 -9.664 -9.984 1 97.25 76 ARG A O 1
ATOM 586 N N . HIS A 1 77 ? -9.25 -9.195 -8.242 1 98.56 77 HIS A N 1
ATOM 587 C CA . HIS A 1 77 ? -10.141 -9.945 -7.359 1 98.56 77 HIS A CA 1
ATOM 588 C C . HIS A 1 77 ? -11.094 -9.016 -6.613 1 98.56 77 HIS A C 1
ATOM 590 O O . HIS A 1 77 ? -11.703 -9.422 -5.621 1 98.56 77 HIS A O 1
ATOM 596 N N . GLN A 1 78 ? -11.117 -7.793 -7.016 1 98.62 78 GLN A N 1
ATOM 597 C CA . GLN A 1 78 ? -12.07 -6.797 -6.531 1 98.62 78 GLN A CA 1
ATOM 598 C C . GLN A 1 78 ? -12 -6.668 -5.012 1 98.62 78 GLN A C 1
ATOM 600 O O . GLN A 1 78 ? -13.039 -6.66 -4.34 1 98.62 78 GLN A O 1
ATOM 605 N N . CYS A 1 79 ? -10.875 -6.586 -4.473 1 98.62 79 CYS A N 1
ATOM 606 C CA . CYS A 1 79 ? -10.68 -6.574 -3.027 1 98.62 79 CYS A CA 1
ATOM 607 C C . CYS A 1 79 ? -11.039 -5.215 -2.441 1 98.62 79 CYS A C 1
ATOM 609 O O . CYS A 1 79 ? -10.977 -4.199 -3.137 1 98.62 79 CYS A O 1
ATOM 611 N N . SER A 1 80 ? -11.375 -5.305 -1.153 1 98.69 80 SER A N 1
ATOM 612 C CA . SER A 1 80 ? -11.555 -4.105 -0.339 1 98.69 80 SER A CA 1
ATOM 613 C C . SER A 1 80 ? -10.758 -4.195 0.958 1 98.69 80 SER A C 1
ATOM 615 O O . SER A 1 80 ? -10.797 -5.219 1.647 1 98.69 80 SER A O 1
ATOM 617 N N . ILE A 1 81 ? -10.008 -3.164 1.194 1 97.94 81 ILE A N 1
ATOM 618 C CA . ILE A 1 81 ? -9.305 -3.033 2.467 1 97.94 81 ILE A CA 1
ATOM 619 C C . ILE A 1 81 ? -10.094 -2.117 3.4 1 97.94 81 ILE A C 1
ATOM 621 O O . ILE A 1 81 ? -10.25 -0.925 3.127 1 97.94 81 ILE A O 1
ATOM 625 N N . ASP A 1 82 ? -10.57 -2.723 4.449 1 98.38 82 ASP A N 1
ATOM 626 C CA . ASP A 1 82 ? -11.352 -1.98 5.438 1 98.38 82 ASP A CA 1
ATOM 627 C C . ASP A 1 82 ? -10.555 -1.766 6.719 1 98.38 82 ASP A C 1
ATOM 629 O O . ASP A 1 82 ? -10.461 -2.664 7.559 1 98.38 82 ASP A O 1
ATOM 633 N N . LEU A 1 83 ? -10.086 -0.535 6.922 1 97.62 83 LEU A N 1
ATOM 634 C CA . LEU A 1 83 ? -9.195 -0.284 8.047 1 97.62 83 LEU A CA 1
ATOM 635 C C . LEU A 1 83 ? -9.992 0.114 9.289 1 97.62 83 LEU A C 1
ATOM 637 O O . LEU A 1 83 ? -9.438 0.158 10.391 1 97.62 83 LEU A O 1
ATOM 641 N N . LYS A 1 84 ? -11.234 0.342 9.07 1 97.69 84 LYS A N 1
ATOM 642 C CA . LYS A 1 84 ? -12.117 0.456 10.227 1 97.69 84 LYS A CA 1
ATOM 643 C C . LYS A 1 84 ? -12.328 -0.901 10.898 1 97.69 84 LYS A C 1
ATOM 645 O O . LYS A 1 84 ? -12.203 -1.025 12.117 1 97.69 84 LYS A O 1
ATOM 650 N N . LYS A 1 85 ? -12.586 -1.861 10.117 1 97.88 85 LYS A N 1
ATOM 651 C CA . LYS A 1 85 ? -12.812 -3.215 10.617 1 97.88 85 LYS A CA 1
ATOM 652 C C . LYS A 1 85 ? -11.508 -4.008 10.68 1 97.88 85 LYS A C 1
ATOM 654 O O . LYS A 1 85 ? -11.469 -5.098 11.25 1 97.88 85 LYS A O 1
ATOM 659 N N . ASN A 1 86 ? -10.5 -3.557 10.07 1 97.62 86 ASN A N 1
ATOM 660 C CA . ASN A 1 86 ? -9.188 -4.18 9.984 1 97.62 86 ASN A CA 1
ATOM 661 C C . ASN A 1 86 ? -9.242 -5.52 9.25 1 97.62 86 ASN A C 1
ATOM 663 O O . ASN A 1 86 ? -8.758 -6.531 9.766 1 97.62 86 ASN A O 1
ATOM 667 N N . VAL A 1 87 ? -9.867 -5.465 8.047 1 98.56 87 VAL A N 1
ATOM 668 C CA . VAL A 1 87 ? -10.016 -6.703 7.289 1 98.56 87 VAL A CA 1
ATOM 669 C C . VAL A 1 87 ? -9.75 -6.434 5.809 1 98.56 87 VAL A C 1
ATOM 671 O O . VAL A 1 87 ? -9.914 -5.309 5.336 1 98.56 87 VAL A O 1
ATOM 674 N N . LEU A 1 88 ? -9.281 -7.449 5.156 1 98.38 88 LEU A N 1
ATOM 675 C CA . LEU A 1 88 ? -9.305 -7.562 3.701 1 98.38 88 LEU A CA 1
ATOM 676 C C . LEU A 1 88 ? -10.492 -8.383 3.232 1 98.38 88 LEU A C 1
ATOM 678 O O . LEU A 1 88 ? -10.695 -9.516 3.689 1 98.38 88 LEU A O 1
ATOM 682 N N . VAL A 1 89 ? -11.258 -7.848 2.359 1 98.75 89 VAL A N 1
ATOM 683 C CA . VAL A 1 89 ? -12.375 -8.57 1.762 1 98.75 89 VAL A CA 1
ATOM 684 C C . VAL A 1 89 ? -12.031 -8.969 0.329 1 98.75 89 VAL A C 1
ATOM 686 O O . VAL A 1 89 ? -11.641 -8.125 -0.481 1 98.75 89 VAL A O 1
ATOM 689 N N . ILE A 1 90 ? -12.172 -10.227 0.081 1 98.75 90 ILE A N 1
ATOM 690 C CA . ILE A 1 90 ? -12.055 -10.703 -1.292 1 98.75 90 ILE A CA 1
ATOM 691 C C . ILE A 1 90 ? -13.375 -10.492 -2.027 1 98.75 90 ILE A C 1
ATOM 693 O O . ILE A 1 90 ? -14.344 -11.219 -1.796 1 98.75 90 ILE A O 1
ATOM 697 N N . GLY A 1 91 ? -13.344 -9.617 -2.945 1 98.5 91 GLY A N 1
ATOM 698 C CA . GLY A 1 91 ? -14.594 -9.156 -3.535 1 98.5 91 GLY A CA 1
ATOM 699 C C . GLY A 1 91 ? -15.266 -10.211 -4.398 1 98.5 91 GLY A C 1
ATOM 700 O O . GLY A 1 91 ? -16.5 -10.273 -4.465 1 98.5 91 GLY A O 1
ATOM 701 N N . THR A 1 92 ? -14.492 -10.992 -5.004 1 98.31 92 THR A N 1
ATOM 702 C CA . THR A 1 92 ? -15.047 -11.961 -5.941 1 98.31 92 THR A CA 1
ATOM 703 C C . THR A 1 92 ? -15.695 -13.125 -5.199 1 98.31 92 THR A C 1
ATOM 705 O O . THR A 1 92 ? -16.594 -13.789 -5.73 1 98.31 92 THR A O 1
ATOM 708 N N . THR A 1 93 ? -15.352 -13.398 -3.955 1 98.06 93 THR A N 1
ATOM 709 C CA . THR A 1 93 ? -15.883 -14.555 -3.244 1 98.06 93 THR A CA 1
ATOM 710 C C . THR A 1 93 ? -16.656 -14.117 -2.004 1 98.06 93 THR A C 1
ATOM 712 O O . THR A 1 93 ? -17.469 -14.883 -1.472 1 98.06 93 THR A O 1
ATOM 715 N N . GLY A 1 94 ? -16.328 -12.977 -1.474 1 97.75 94 GLY A N 1
ATOM 716 C CA . GLY A 1 94 ? -16.953 -12.492 -0.251 1 97.75 94 GLY A CA 1
ATOM 717 C C . GLY A 1 94 ? -16.172 -12.852 0.999 1 97.75 94 GLY A C 1
ATOM 718 O O . GLY A 1 94 ? -16.484 -12.375 2.09 1 97.75 94 GLY A O 1
ATOM 719 N N . SER A 1 95 ? -15.141 -13.625 0.889 1 98.19 95 SER A N 1
ATOM 720 C CA . SER A 1 95 ? -14.32 -14.016 2.031 1 98.19 95 SER A CA 1
ATOM 721 C C . SER A 1 95 ? -13.602 -12.805 2.633 1 98.19 95 SER A C 1
ATOM 723 O O . SER A 1 95 ? -13.289 -11.852 1.926 1 98.19 95 SER A O 1
ATOM 725 N N . GLN A 1 96 ? -13.375 -12.883 3.891 1 98.56 96 GLN A N 1
ATOM 726 C CA . GLN A 1 96 ? -12.641 -11.836 4.594 1 98.56 96 GLN A CA 1
ATOM 727 C C . GLN A 1 96 ? -11.523 -12.438 5.445 1 98.56 96 GLN A C 1
ATOM 729 O O . GLN A 1 96 ? -11.617 -13.578 5.895 1 98.56 96 GLN A O 1
ATOM 734 N N . THR A 1 97 ? -10.477 -11.711 5.598 1 98.44 97 THR A N 1
ATOM 735 C CA . THR A 1 97 ? -9.406 -12.07 6.516 1 98.44 97 THR A CA 1
ATOM 736 C C . THR A 1 97 ? -8.969 -10.852 7.332 1 98.44 97 THR A C 1
ATOM 738 O O . THR A 1 97 ? -8.883 -9.742 6.805 1 98.44 97 THR A O 1
ATOM 741 N N . THR A 1 98 ? -8.633 -11.078 8.609 1 98.12 98 THR A N 1
ATOM 742 C CA . THR A 1 98 ? -8.234 -10.008 9.516 1 98.12 98 THR A CA 1
ATOM 743 C C . THR A 1 98 ? -6.738 -9.727 9.406 1 98.12 98 THR A C 1
ATOM 745 O O . THR A 1 98 ? -5.934 -10.656 9.328 1 98.12 98 THR A O 1
ATOM 748 N N . PHE A 1 99 ? -6.402 -8.453 9.398 1 95.81 99 PHE A N 1
ATOM 749 C CA . PHE A 1 99 ? -4.988 -8.086 9.422 1 95.81 99 PHE A CA 1
ATOM 750 C C . PHE A 1 99 ? -4.387 -8.344 10.797 1 95.81 99 PHE A C 1
ATOM 752 O O . PHE A 1 99 ? -5.078 -8.227 11.812 1 95.81 99 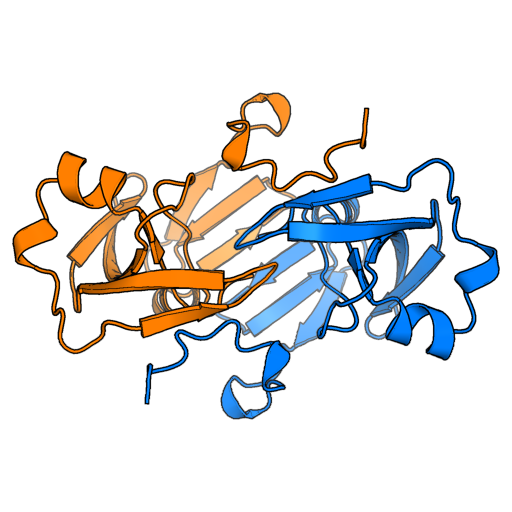PHE A O 1
ATOM 759 N N . LEU A 1 100 ? -3.119 -8.625 10.812 1 93.06 100 LEU A N 1
ATOM 760 C CA . LEU A 1 100 ? -2.406 -8.758 12.078 1 93.06 100 LEU A CA 1
ATOM 761 C C . LEU A 1 100 ? -2.373 -7.426 12.82 1 93.06 100 LEU A C 1
ATOM 763 O O . LEU A 1 100 ? -2.213 -6.367 12.203 1 93.06 100 LEU A O 1
ATOM 767 N N . PRO A 1 101 ? -2.492 -7.531 14.18 1 90.81 101 PRO A N 1
ATOM 768 C CA . PRO A 1 101 ? -2.262 -6.301 14.945 1 90.81 101 PRO A CA 1
ATOM 769 C C . PRO A 1 101 ? -0.88 -5.699 14.688 1 90.81 101 PRO A C 1
ATOM 771 O O . PRO A 1 101 ? 0.063 -6.426 14.367 1 90.81 101 PRO A O 1
ATOM 774 N N . GLU A 1 102 ? -0.815 -4.379 14.773 1 83.44 102 GLU A N 1
ATOM 775 C CA . GLU A 1 102 ? 0.432 -3.668 14.5 1 83.44 102 GLU A CA 1
ATOM 776 C C . GLU A 1 102 ? 1.592 -4.273 15.289 1 83.44 102 GLU A C 1
ATOM 778 O O . GLU A 1 102 ? 2.707 -4.387 14.773 1 83.44 102 GLU A O 1
ATOM 783 N N . GLY A 1 103 ? 1.387 -4.621 16.516 1 84.5 103 GLY A N 1
ATOM 784 C CA . GLY A 1 103 ? 2.42 -5.172 17.375 1 84.5 103 GLY A CA 1
ATOM 785 C C . GLY A 1 103 ? 2.885 -6.551 16.938 1 84.5 103 GLY A C 1
ATOM 786 O O . GLY A 1 103 ? 3.938 -7.023 17.375 1 84.5 103 GLY A O 1
ATOM 787 N N . GLU A 1 104 ? 2.17 -7.227 16.062 1 90.81 104 GLU A N 1
ATOM 788 C CA . GLU A 1 104 ? 2.5 -8.586 15.656 1 90.81 104 GLU A CA 1
ATOM 789 C C . GLU A 1 104 ? 3.111 -8.609 14.258 1 90.81 104 GLU A C 1
ATOM 791 O O . GLU A 1 104 ? 3.457 -9.672 13.742 1 90.81 104 GLU A O 1
ATOM 796 N N . LEU A 1 105 ? 3.295 -7.488 13.703 1 85.31 105 LEU A N 1
ATOM 797 C CA . LEU A 1 105 ? 3.891 -7.426 12.375 1 85.31 105 LEU A CA 1
ATOM 798 C C . LEU A 1 105 ? 5.383 -7.73 12.438 1 85.31 105 LEU A C 1
ATOM 800 O O . LEU A 1 105 ? 6.074 -7.305 13.359 1 85.31 105 LEU A O 1
ATOM 804 N N . PRO A 1 106 ? 5.77 -8.539 11.469 1 84 106 PRO A N 1
ATOM 805 C CA . PRO A 1 106 ? 7.219 -8.727 11.391 1 84 106 PRO A CA 1
ATOM 806 C C . PRO A 1 106 ? 7.977 -7.422 11.164 1 84 106 PRO A C 1
ATOM 808 O O . PRO A 1 106 ? 7.406 -6.453 10.656 1 84 106 PRO A O 1
ATOM 811 N N . GLU A 1 107 ? 9.242 -7.395 11.547 1 79.19 107 GLU A N 1
ATOM 812 C CA . GLU A 1 107 ? 10.062 -6.191 11.453 1 79.19 107 GLU A CA 1
ATOM 813 C C . GLU A 1 107 ? 10.125 -5.68 10.016 1 79.19 107 GLU A C 1
ATOM 815 O O . GLU A 1 107 ? 10.062 -4.473 9.773 1 79.19 107 GLU A O 1
ATOM 820 N N . CYS A 1 108 ? 10.219 -6.598 9.141 1 78 108 CYS A N 1
ATOM 821 C CA . CYS A 1 108 ? 10.391 -6.219 7.742 1 78 108 CYS A CA 1
ATOM 822 C C . CYS A 1 108 ? 9.117 -5.602 7.184 1 78 108 CYS A C 1
ATOM 824 O O . CYS A 1 108 ? 9.148 -4.941 6.141 1 78 108 CYS A O 1
ATOM 826 N N . ALA A 1 109 ? 8.07 -5.836 7.793 1 74.5 109 ALA A N 1
ATOM 827 C CA . ALA A 1 109 ? 6.809 -5.289 7.309 1 74.5 109 ALA A CA 1
ATOM 828 C C . ALA A 1 109 ? 6.566 -3.891 7.871 1 74.5 109 ALA 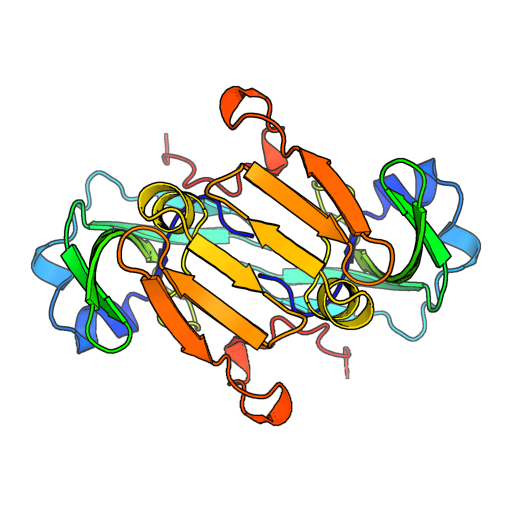A C 1
ATOM 830 O O . ALA A 1 109 ? 5.617 -3.211 7.477 1 74.5 109 ALA A O 1
ATOM 831 N N . ARG A 1 110 ? 7.441 -3.637 8.75 1 67.44 110 ARG A N 1
ATOM 832 C CA . ARG A 1 110 ? 7.32 -2.311 9.352 1 67.44 110 ARG A CA 1
ATOM 833 C C . ARG A 1 110 ? 8.086 -1.271 8.539 1 67.44 110 ARG A C 1
ATOM 835 O O . ARG A 1 110 ? 9.273 -1.035 8.789 1 67.44 110 ARG A O 1
ATOM 842 N N . LEU A 1 111 ? 7.996 -1.314 7.148 1 58.47 111 LEU A N 1
ATOM 843 C CA . LEU A 1 111 ? 8.734 -0.323 6.371 1 58.47 111 LEU A CA 1
ATOM 844 C C . LEU A 1 111 ? 8.844 0.993 7.133 1 58.47 111 LEU A C 1
ATOM 846 O O . LEU A 1 111 ? 7.855 1.727 7.258 1 58.47 111 LEU A O 1
ATOM 850 N N . ALA A 1 112 ? 9.219 0.824 8.438 1 54.22 112 ALA A N 1
ATOM 851 C CA . ALA A 1 112 ? 9.266 1.952 9.359 1 54.22 112 ALA A CA 1
ATOM 852 C C . ALA A 1 112 ? 10.508 2.803 9.133 1 54.22 112 ALA A C 1
ATOM 854 O O . ALA A 1 112 ? 11.453 2.365 8.477 1 54.22 112 ALA A O 1
ATOM 855 N N . TYR A 1 113 ? 10.359 4.262 9.398 1 49.84 113 TYR A N 1
ATOM 856 C CA . TYR A 1 113 ? 11.391 5.238 9.742 1 49.84 113 TYR A CA 1
ATOM 857 C C . TYR A 1 113 ? 12.375 4.66 10.75 1 49.84 113 TYR A C 1
ATOM 859 O O . TYR A 1 113 ? 11.984 4.215 11.828 1 49.84 113 TYR A O 1
ATOM 867 N N . GLY A 1 114 ? 13.219 3.777 10.172 1 46.44 114 GLY A N 1
ATOM 868 C CA . GLY A 1 114 ? 14.234 3.52 11.188 1 46.44 114 GLY A CA 1
ATOM 869 C C . GLY A 1 114 ? 14.758 4.785 11.836 1 46.44 114 GLY A C 1
ATOM 870 O O . GLY A 1 114 ? 15 5.785 11.148 1 46.44 114 GLY A O 1
ATOM 871 N N . ALA A 1 115 ? 14.469 5.168 13.086 1 40.81 115 ALA A N 1
ATOM 872 C CA . ALA A 1 115 ? 15.281 6.094 13.867 1 40.81 115 ALA A CA 1
ATOM 873 C C . ALA A 1 115 ? 16.766 5.926 13.547 1 40.81 115 ALA A C 1
ATOM 875 O O . ALA A 1 115 ? 17.281 4.805 13.508 1 40.81 115 ALA A O 1
ATOM 876 N N . GLY A 1 116 ? 17.359 6.645 12.648 1 36.78 116 GLY A N 1
ATOM 877 C CA . GLY A 1 116 ? 18.797 6.73 12.82 1 36.78 116 GLY A CA 1
ATOM 878 C C . GLY A 1 116 ? 19.234 6.629 14.273 1 36.78 116 GLY A C 1
ATOM 879 O O . GLY A 1 116 ? 18.781 7.402 15.117 1 36.78 116 GLY A O 1
ATOM 880 N N . ARG A 1 117 ? 19.469 5.484 14.906 1 31.17 117 ARG A N 1
ATOM 881 C CA . ARG A 1 117 ? 20.344 5.57 16.078 1 31.17 117 ARG A CA 1
ATOM 882 C C . ARG A 1 117 ? 21.656 6.281 15.727 1 31.17 117 ARG A C 1
ATOM 884 O O . ARG A 1 117 ? 22.219 6.059 14.648 1 31.17 117 ARG A O 1
ATOM 891 N N . GLY B 1 1 ? 1.614 -1.997 1.771 1 67.38 1 GLY B N 1
ATOM 892 C CA . GLY B 1 1 ? 1.598 -0.547 1.884 1 67.38 1 GLY B CA 1
ATOM 893 C C . GLY B 1 1 ? 2.576 -0.018 2.916 1 67.38 1 GLY B C 1
ATOM 894 O O . GLY B 1 1 ? 3.287 -0.792 3.559 1 67.38 1 GLY B O 1
ATOM 895 N N . ALA B 1 2 ? 2.719 1.302 2.992 1 79 2 ALA B N 1
ATOM 896 C CA . ALA B 1 2 ? 3.605 1.952 3.951 1 79 2 ALA B CA 1
ATOM 897 C C . ALA B 1 2 ? 2.939 2.076 5.32 1 79 2 ALA B C 1
ATOM 899 O O . ALA B 1 2 ? 1.735 2.324 5.41 1 79 2 ALA B O 1
ATOM 900 N N . GLN B 1 3 ? 3.693 1.863 6.375 1 85.12 3 GLN B N 1
ATOM 901 C CA . GLN B 1 3 ? 3.191 2.039 7.73 1 85.12 3 GLN B CA 1
ATOM 902 C C . GLN B 1 3 ? 3 3.518 8.062 1 85.12 3 GLN B C 1
ATOM 904 O O . GLN B 1 3 ? 1.995 3.9 8.664 1 85.12 3 GLN B O 1
ATOM 909 N N . MET B 1 4 ? 3.967 4.238 7.484 1 89.88 4 MET B N 1
ATOM 910 C CA . MET B 1 4 ? 3.955 5.66 7.809 1 89.88 4 MET B CA 1
ATOM 911 C C . MET B 1 4 ? 3.637 6.496 6.574 1 89.88 4 MET B C 1
ATOM 913 O O . MET B 1 4 ? 4.051 6.156 5.465 1 89.88 4 MET B O 1
ATOM 917 N N . THR B 1 5 ? 2.949 7.594 6.828 1 94.19 5 THR B N 1
ATOM 918 C CA . THR B 1 5 ? 2.693 8.578 5.785 1 94.19 5 THR B CA 1
ATOM 919 C C . THR B 1 5 ? 3.939 9.414 5.508 1 94.19 5 THR B C 1
ATOM 921 O O . THR B 1 5 ? 4.641 9.82 6.441 1 94.19 5 THR B O 1
ATOM 924 N N . ILE B 1 6 ? 4.148 9.625 4.219 1 93.19 6 ILE B N 1
ATOM 925 C CA . ILE B 1 6 ? 5.352 10.352 3.836 1 93.19 6 ILE B CA 1
ATOM 926 C C . ILE B 1 6 ? 5 11.43 2.812 1 93.19 6 ILE B C 1
ATOM 928 O O . ILE B 1 6 ? 4.008 11.312 2.088 1 93.19 6 ILE B O 1
ATOM 932 N N . MET B 1 7 ? 5.828 12.453 2.787 1 95.75 7 MET B N 1
ATOM 933 C CA . MET B 1 7 ? 5.785 13.523 1.797 1 95.75 7 MET B CA 1
ATOM 934 C C . MET B 1 7 ? 7.184 13.844 1.279 1 95.75 7 MET B C 1
ATOM 936 O O . MET B 1 7 ? 8.148 13.828 2.041 1 95.75 7 MET B O 1
ATOM 940 N N . SER B 1 8 ? 7.234 14.047 -0.016 1 95.75 8 SER B N 1
ATOM 941 C CA . SER B 1 8 ? 8.523 14.445 -0.562 1 95.75 8 SER B CA 1
ATOM 942 C C . SER B 1 8 ? 8.914 15.852 -0.096 1 95.75 8 SER B C 1
ATOM 944 O O . SER B 1 8 ? 8.039 16.688 0.155 1 95.75 8 SER B O 1
ATOM 946 N N . GLN B 1 9 ? 10.203 16.016 -0.019 1 98.06 9 GLN B N 1
ATOM 947 C CA . GLN B 1 9 ? 10.68 17.359 0.298 1 98.06 9 GLN B CA 1
ATOM 948 C C . GLN B 1 9 ? 10.18 18.375 -0.718 1 98.06 9 GLN B C 1
ATOM 950 O O . GLN B 1 9 ? 9.781 19.484 -0.349 1 98.06 9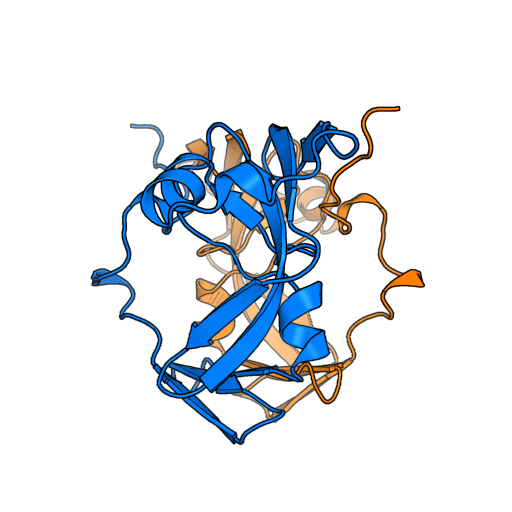 GLN B O 1
ATOM 955 N N . ALA B 1 10 ? 10.234 18.031 -1.959 1 97.88 10 ALA B N 1
ATOM 956 C CA . ALA B 1 10 ? 9.781 18.922 -3.018 1 97.88 10 ALA B CA 1
ATOM 957 C C . ALA B 1 10 ? 8.328 19.344 -2.807 1 97.88 10 ALA B C 1
ATOM 959 O O . ALA B 1 10 ? 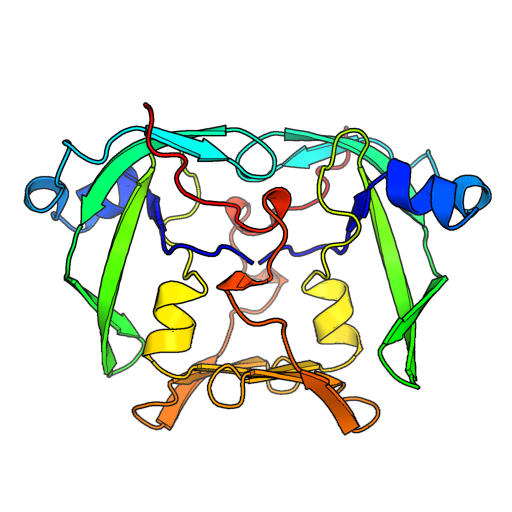7.98 20.5 -2.973 1 97.88 10 ALA B O 1
ATOM 960 N N . CYS B 1 11 ? 7.504 18.422 -2.453 1 97.81 11 CYS B N 1
ATOM 961 C CA . CYS B 1 11 ? 6.098 18.703 -2.189 1 97.81 11 CYS B CA 1
ATOM 962 C C . CYS B 1 11 ? 5.945 19.625 -0.977 1 97.81 11 CYS B C 1
ATOM 964 O O . CYS B 1 11 ? 5.176 20.578 -1.011 1 97.81 11 CYS B O 1
ATOM 966 N N . ALA B 1 12 ? 6.695 19.391 0.095 1 98.56 12 ALA B N 1
ATOM 967 C CA . ALA B 1 12 ? 6.648 20.203 1.305 1 98.56 12 ALA B CA 1
ATOM 968 C C . ALA B 1 12 ? 7.051 21.641 1.008 1 98.56 12 ALA B C 1
ATOM 970 O O . ALA B 1 12 ? 6.473 22.578 1.561 1 98.56 12 ALA B O 1
ATOM 971 N N . GLU B 1 13 ? 8.016 21.734 0.216 1 98.69 13 GLU B N 1
ATOM 972 C CA . GLU B 1 13 ? 8.461 23.062 -0.189 1 98.69 13 GLU B CA 1
ATOM 973 C C . GLU B 1 13 ? 7.383 23.781 -0.995 1 98.69 13 GLU B C 1
ATOM 975 O O . GLU B 1 13 ? 7.102 24.953 -0.75 1 98.69 13 GLU B O 1
ATOM 980 N N . ARG B 1 14 ? 6.762 23.094 -1.939 1 98.06 14 ARG B N 1
ATOM 981 C CA . ARG B 1 14 ? 5.691 23.688 -2.738 1 98.06 14 ARG B CA 1
ATOM 982 C C . ARG B 1 14 ? 4.512 24.094 -1.861 1 98.06 14 ARG B C 1
ATOM 984 O O . ARG B 1 14 ? 3.855 25.094 -2.127 1 98.06 14 ARG B O 1
ATOM 991 N N . CYS B 1 15 ? 4.25 23.25 -0.888 1 97.88 15 CYS B N 1
ATOM 992 C CA . CYS B 1 15 ? 3.143 23.516 0.026 1 97.88 15 CYS B CA 1
ATOM 993 C C . CYS B 1 15 ? 3.525 24.562 1.062 1 97.88 15 CYS B C 1
ATOM 995 O O . CYS B 1 15 ? 2.689 24.984 1.859 1 97.88 15 CYS B O 1
ATOM 997 N N . ASN B 1 16 ? 4.809 24.922 1.099 1 98.06 16 ASN B N 1
ATOM 998 C CA . ASN B 1 16 ? 5.336 25.922 2.012 1 98.06 16 ASN B CA 1
ATOM 999 C C . ASN B 1 16 ? 5.137 25.516 3.469 1 98.06 16 ASN B C 1
ATOM 1001 O O . ASN B 1 16 ? 4.645 26.312 4.277 1 98.06 16 ASN B O 1
ATOM 1005 N N . ILE B 1 17 ? 5.641 24.25 3.793 1 98.25 17 ILE B N 1
ATOM 1006 C CA . ILE B 1 17 ? 5.418 23.781 5.156 1 98.25 17 ILE B CA 1
ATOM 1007 C C . ILE B 1 17 ? 6.738 23.312 5.758 1 98.25 17 ILE B C 1
ATOM 1009 O O . ILE B 1 17 ? 6.742 22.578 6.75 1 98.25 17 ILE B O 1
ATOM 1013 N N . MET B 1 18 ? 7.809 23.656 5.168 1 98.44 18 MET B N 1
ATOM 1014 C CA . MET B 1 18 ? 9.109 23.203 5.652 1 98.44 18 MET B CA 1
ATOM 1015 C C . MET B 1 18 ? 9.367 23.719 7.066 1 98.44 18 MET B C 1
ATOM 1017 O O . MET B 1 18 ? 10.086 23.078 7.836 1 98.44 18 MET B O 1
ATOM 1021 N N . ARG B 1 19 ? 8.82 24.781 7.441 1 98.25 19 ARG B N 1
ATOM 1022 C CA . ARG B 1 19 ? 9.023 25.344 8.766 1 98.25 19 ARG B CA 1
ATOM 1023 C C . ARG B 1 19 ? 8.438 24.453 9.852 1 98.25 19 ARG B C 1
ATOM 1025 O O . ARG B 1 19 ? 8.766 24.594 11.031 1 98.25 19 ARG B O 1
ATOM 1032 N N . LEU B 1 20 ? 7.539 23.547 9.516 1 98.44 20 LEU B N 1
ATOM 1033 C CA . LEU B 1 20 ? 6.863 22.656 10.453 1 98.44 20 LEU B CA 1
ATOM 1034 C C . LEU B 1 20 ? 7.68 21.391 10.695 1 98.44 20 LEU B C 1
ATOM 1036 O O . LEU B 1 20 ? 7.344 20.594 11.562 1 98.44 20 LEU B O 1
ATOM 1040 N N . VAL B 1 21 ? 8.773 21.219 10.016 1 98.62 21 VAL B N 1
ATOM 1041 C CA . VAL B 1 21 ? 9.523 19.969 10.047 1 98.62 21 VAL B CA 1
ATOM 1042 C C . VAL B 1 21 ? 10.406 19.922 11.297 1 98.62 21 VAL B C 1
ATOM 1044 O O . VAL B 1 21 ? 11.273 20.766 11.484 1 98.62 21 VAL B O 1
ATOM 1047 N N . ASP B 1 22 ? 10.133 18.938 12.117 1 98.56 22 ASP B N 1
ATOM 1048 C CA . ASP B 1 22 ? 10.992 18.609 13.25 1 98.56 22 ASP B CA 1
ATOM 1049 C C . ASP B 1 22 ? 12.18 17.75 12.805 1 98.56 22 ASP B C 1
ATOM 1051 O O . ASP B 1 22 ? 12.062 16.531 12.695 1 98.56 22 ASP B O 1
ATOM 1055 N N . ARG B 1 23 ? 13.305 18.312 12.75 1 97.62 23 ARG B N 1
ATOM 1056 C CA . ARG B 1 23 ? 14.469 17.672 12.148 1 97.62 23 ARG B CA 1
ATOM 1057 C C . ARG B 1 23 ? 15.141 16.734 13.133 1 97.62 23 ARG B C 1
ATOM 1059 O O . ARG B 1 23 ? 16.016 15.945 12.758 1 97.62 23 ARG B O 1
ATOM 1066 N N . ARG B 1 24 ? 14.805 16.781 14.398 1 97.25 24 ARG B N 1
ATOM 1067 C CA . ARG B 1 24 ? 15.305 15.812 15.375 1 97.25 24 ARG B CA 1
ATOM 1068 C C . ARG B 1 24 ? 14.891 14.391 15.008 1 97.25 24 ARG B C 1
ATOM 1070 O O . ARG B 1 24 ? 15.461 13.422 15.508 1 97.25 24 ARG B O 1
ATOM 1077 N N . TRP B 1 25 ? 13.867 14.297 14.125 1 96 25 TRP B N 1
ATOM 1078 C CA . TRP B 1 25 ? 13.359 13 13.703 1 96 25 TRP B CA 1
ATOM 1079 C C . TRP B 1 25 ? 14 12.562 12.383 1 96 25 TRP B C 1
ATOM 1081 O O . TRP B 1 25 ? 13.516 11.648 11.727 1 96 25 TRP B O 1
ATOM 1091 N N . ALA B 1 26 ? 15.086 13.18 11.977 1 96.19 26 ALA B N 1
ATOM 1092 C CA . ALA B 1 26 ? 15.812 12.773 10.773 1 96.19 26 ALA B CA 1
ATOM 1093 C C . ALA B 1 26 ? 16.328 11.344 10.898 1 96.19 26 ALA B C 1
ATOM 1095 O O . ALA B 1 26 ? 16.594 10.867 12.008 1 96.19 26 ALA B O 1
ATOM 1096 N N . GLY B 1 27 ? 16.406 10.672 9.727 1 93.12 27 GLY B N 1
ATOM 1097 C CA . GLY B 1 27 ? 16.859 9.289 9.695 1 93.12 27 GLY B CA 1
ATOM 1098 C C . GLY B 1 27 ? 16.844 8.688 8.297 1 93.12 27 GLY B C 1
ATOM 1099 O O . GLY B 1 27 ? 17.141 9.375 7.316 1 93.12 27 GLY B O 1
ATOM 1100 N N . ILE B 1 28 ? 16.719 7.367 8.281 1 89.69 28 ILE B N 1
ATOM 1101 C CA . ILE B 1 28 ? 16.71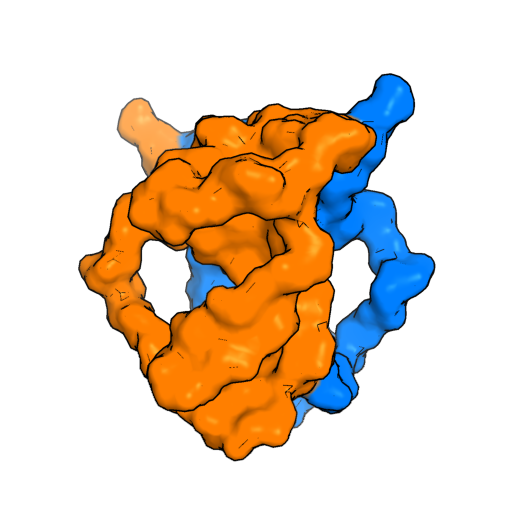9 6.633 7.02 1 89.69 28 ILE B CA 1
ATOM 1102 C C . ILE B 1 28 ? 15.43 5.836 6.875 1 89.69 28 ILE B C 1
ATOM 1104 O O . ILE B 1 28 ? 15.008 5.156 7.809 1 89.69 28 ILE B O 1
ATOM 1108 N N . ALA B 1 29 ? 14.766 6.047 5.785 1 86.12 29 ALA B N 1
ATOM 1109 C CA . ALA B 1 29 ? 13.609 5.23 5.426 1 86.12 29 ALA B CA 1
ATOM 1110 C C . ALA B 1 29 ? 14.023 4 4.625 1 86.12 29 ALA B C 1
ATOM 1112 O O . ALA B 1 29 ? 14.906 4.086 3.764 1 86.12 29 ALA B O 1
ATOM 1113 N N . LYS B 1 30 ? 13.352 2.887 4.973 1 81.25 30 LYS B N 1
ATOM 1114 C CA . LYS B 1 30 ? 13.656 1.643 4.27 1 81.25 30 LYS B CA 1
ATOM 1115 C C . LYS B 1 30 ? 12.398 1.039 3.65 1 81.25 30 LYS B C 1
ATOM 1117 O O . LYS B 1 30 ? 11.336 1.037 4.27 1 81.25 30 LYS B O 1
ATOM 1122 N N . GLY B 1 31 ? 12.578 0.494 2.459 1 77.56 31 GLY B N 1
ATOM 1123 C CA . GLY B 1 31 ? 11.586 -0.247 1.691 1 77.56 31 GLY B CA 1
ATOM 1124 C C . GLY B 1 31 ? 12.195 -1.091 0.589 1 77.56 31 GLY B C 1
ATOM 1125 O O . GLY B 1 31 ? 12.992 -1.996 0.859 1 77.56 31 GLY B O 1
ATOM 1126 N N . VAL B 1 32 ? 11.961 -0.763 -0.705 1 74.69 32 VAL B N 1
ATOM 1127 C CA . VAL B 1 32 ? 12.664 -1.386 -1.821 1 74.69 32 VAL B CA 1
ATOM 1128 C C . VAL B 1 32 ? 14.141 -0.995 -1.786 1 74.69 32 VAL B C 1
ATOM 1130 O O . VAL B 1 32 ? 15.008 -1.785 -2.166 1 74.69 32 VAL B O 1
ATOM 1133 N N . GLY B 1 33 ? 14.375 0.183 -1.268 1 77.44 33 GLY B N 1
ATOM 1134 C CA . GLY B 1 33 ? 15.672 0.761 -0.97 1 77.44 33 GLY B CA 1
ATOM 1135 C C . GLY B 1 33 ? 15.656 1.677 0.239 1 77.44 33 GLY B C 1
ATOM 1136 O O . GLY B 1 33 ? 14.93 1.426 1.204 1 77.44 33 GLY B O 1
ATOM 1137 N N . THR B 1 34 ? 16.547 2.51 0.203 1 83.12 34 THR B N 1
ATOM 1138 C CA . THR B 1 34 ? 16.625 3.434 1.329 1 83.12 34 THR B CA 1
ATOM 1139 C C . THR B 1 34 ? 16.562 4.879 0.848 1 83.12 34 THR B C 1
ATOM 1141 O O . THR B 1 34 ? 16.891 5.172 -0.304 1 83.12 34 THR B O 1
ATOM 1144 N N . GLN B 1 35 ? 16.078 5.715 1.759 1 87.31 35 GLN B N 1
ATOM 1145 C CA . GLN B 1 35 ? 16.062 7.152 1.519 1 87.31 35 GLN B CA 1
ATOM 1146 C C . GLN B 1 35 ? 16.266 7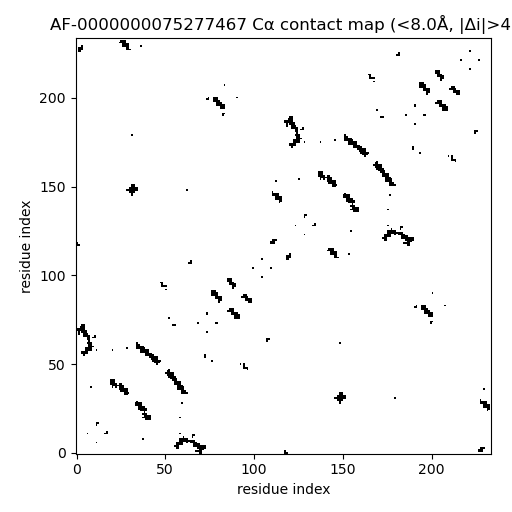.93 2.816 1 87.31 35 GLN B C 1
ATOM 1148 O O . GLN B 1 35 ? 15.953 7.434 3.898 1 87.31 35 GLN B O 1
ATOM 1153 N N . LYS B 1 36 ? 16.75 9.094 2.623 1 92.94 36 LYS B N 1
ATOM 1154 C CA . LYS B 1 36 ? 16.953 9.984 3.766 1 92.94 36 LYS B CA 1
ATOM 1155 C C . LYS B 1 36 ? 15.641 10.617 4.207 1 92.94 36 LYS B C 1
ATOM 1157 O O . LYS B 1 36 ? 14.867 11.109 3.379 1 92.94 36 LYS B O 1
ATOM 1162 N N . ILE B 1 37 ? 15.461 10.602 5.5 1 94.94 37 ILE B N 1
ATOM 1163 C CA . ILE B 1 37 ? 14.375 11.352 6.129 1 94.94 37 ILE B CA 1
ATOM 1164 C C . ILE B 1 37 ? 14.898 12.695 6.637 1 94.94 37 ILE B C 1
ATOM 1166 O O . ILE B 1 37 ? 15.852 12.734 7.422 1 94.94 37 ILE B O 1
ATOM 1170 N N . ILE B 1 38 ? 14.281 13.734 6.188 1 97.19 38 ILE B N 1
ATOM 1171 C CA . ILE B 1 38 ? 14.656 15.086 6.582 1 97.19 38 ILE B CA 1
ATOM 1172 C C . ILE B 1 38 ? 14.125 15.383 7.984 1 97.19 38 ILE B C 1
ATOM 1174 O O . ILE B 1 38 ? 14.773 16.078 8.766 1 97.19 38 ILE B O 1
ATOM 1178 N N . GLY B 1 39 ? 12.938 14.938 8.273 1 97.44 39 GLY B N 1
ATOM 1179 C CA . GLY B 1 39 ? 12.242 15.188 9.523 1 97.44 39 GLY B CA 1
ATOM 1180 C C . GLY B 1 39 ? 10.766 14.82 9.461 1 97.44 39 GLY B C 1
ATOM 1181 O O . GLY B 1 39 ? 10.336 14.078 8.578 1 97.44 39 GLY B O 1
ATOM 1182 N N . ARG B 1 40 ? 10.094 15.336 10.57 1 97.94 40 ARG B N 1
ATOM 1183 C CA . ARG B 1 40 ? 8.695 14.953 10.703 1 97.94 40 ARG B CA 1
ATOM 1184 C C . ARG B 1 40 ? 7.809 16.172 10.945 1 97.94 40 ARG B C 1
ATOM 1186 O O . ARG B 1 40 ? 8.188 17.078 11.688 1 97.94 40 ARG B O 1
ATOM 1193 N N . VAL B 1 41 ? 6.715 16.203 10.219 1 98.56 41 VAL B N 1
ATOM 1194 C CA . VAL B 1 41 ? 5.621 17.109 10.57 1 98.56 41 VAL B CA 1
ATOM 1195 C C . VAL B 1 41 ? 4.645 16.391 11.508 1 98.56 41 VAL B C 1
ATOM 1197 O O . VAL B 1 41 ? 4.004 15.414 11.117 1 98.56 41 VAL B O 1
ATOM 1200 N N . HIS B 1 42 ? 4.414 16.891 12.672 1 98.19 42 HIS B N 1
ATOM 1201 C CA . HIS B 1 42 ? 3.646 16.188 13.703 1 98.19 42 HIS B CA 1
ATOM 1202 C C . HIS B 1 42 ? 2.148 16.297 13.445 1 98.19 42 HIS B C 1
ATOM 1204 O O . HIS B 1 42 ? 1.382 15.398 13.789 1 98.19 42 HIS B O 1
ATOM 1210 N N . LEU B 1 43 ? 1.722 17.344 13.016 1 97.94 43 LEU B N 1
ATOM 1211 C CA . LEU B 1 43 ? 0.306 17.547 12.719 1 97.94 43 LEU B CA 1
ATOM 1212 C C . LEU B 1 43 ? 0.12 18.594 11.625 1 97.94 43 LEU B C 1
ATOM 1214 O O . LEU B 1 43 ? 0.688 19.688 11.695 1 97.94 43 LEU B O 1
ATOM 1218 N N . ALA B 1 44 ? -0.608 18.266 10.586 1 98 44 ALA B N 1
ATOM 1219 C CA . ALA B 1 44 ? -1.06 19.156 9.523 1 98 44 ALA B CA 1
ATOM 1220 C C . ALA B 1 44 ? -2.383 18.672 8.93 1 98 44 ALA B C 1
ATOM 1222 O O . ALA B 1 44 ? -2.789 17.531 9.141 1 98 44 ALA B O 1
ATOM 1223 N N . GLN B 1 45 ? -3.072 19.562 8.258 1 97.5 45 GLN B N 1
ATOM 1224 C CA . GLN B 1 45 ? -4.324 19.219 7.594 1 97.5 45 GLN B CA 1
ATOM 1225 C C . GLN B 1 45 ? -4.09 18.844 6.137 1 97.5 45 GLN B C 1
ATOM 1227 O O . GLN B 1 45 ? -3.469 19.594 5.383 1 97.5 45 GLN B O 1
ATOM 1232 N N . VAL B 1 46 ? -4.559 17.719 5.715 1 97.38 46 VAL B N 1
ATOM 1233 C CA . VAL B 1 46 ? -4.547 17.281 4.32 1 97.38 46 VAL B CA 1
ATOM 1234 C C . VAL B 1 46 ? -5.973 17.266 3.77 1 97.38 46 VAL B C 1
ATOM 1236 O O . VAL B 1 46 ? -6.875 16.688 4.367 1 97.38 46 VAL B O 1
ATOM 1239 N N . GLN B 1 47 ? -6.043 17.922 2.723 1 97.75 47 GLN B N 1
ATOM 1240 C CA . GLN B 1 47 ? -7.387 17.984 2.154 1 97.75 47 GLN B CA 1
ATOM 1241 C C . GLN B 1 47 ? -7.617 16.859 1.158 1 97.75 47 GLN B C 1
ATOM 1243 O O . GLN B 1 47 ? -6.816 16.656 0.24 1 97.75 47 GLN B O 1
ATOM 1248 N N . ILE B 1 48 ? -8.664 16.203 1.297 1 97.31 48 ILE B N 1
ATOM 1249 C CA . ILE B 1 48 ? -9.195 15.242 0.335 1 97.31 48 ILE B CA 1
ATOM 1250 C C . ILE B 1 48 ? -10.656 15.57 0.041 1 97.31 48 ILE B C 1
ATOM 1252 O O . ILE B 1 48 ? -11.516 15.469 0.923 1 97.31 48 ILE B O 1
ATOM 1256 N N . GLU B 1 49 ? -10.867 15.844 -1.222 1 97.31 49 GLU B N 1
ATOM 1257 C CA . GLU B 1 49 ? -12.188 16.375 -1.546 1 97.31 49 GLU B CA 1
ATOM 1258 C C . GLU B 1 49 ? -12.547 17.547 -0.624 1 97.31 49 GLU B C 1
ATOM 1260 O O . GLU B 1 49 ? -11.797 18.516 -0.515 1 97.31 49 GLU B O 1
ATOM 1265 N N . GLY B 1 50 ? -13.594 17.453 0.061 1 97.06 50 GLY B N 1
ATOM 1266 C CA . GLY B 1 50 ? -14.016 18.547 0.933 1 97.06 50 GLY B CA 1
ATOM 1267 C C . GLY B 1 50 ? -13.602 18.344 2.379 1 97.06 50 GLY B C 1
ATOM 1268 O O . GLY B 1 50 ? -13.898 19.188 3.234 1 97.06 50 GLY B O 1
ATOM 1269 N N . ASP B 1 51 ? -12.898 17.297 2.678 1 98.06 51 ASP B N 1
ATOM 1270 C CA . ASP B 1 51 ? -12.523 16.984 4.051 1 98.06 51 ASP B CA 1
ATOM 1271 C C . ASP B 1 51 ? -11.086 17.406 4.34 1 98.06 51 ASP B C 1
ATOM 1273 O O . ASP B 1 51 ? -10.203 17.25 3.498 1 98.06 51 ASP B O 1
ATOM 1277 N N . PHE B 1 52 ? -10.898 17.922 5.508 1 98.31 52 PHE B N 1
ATOM 1278 C CA . PHE B 1 52 ? -9.57 18.188 6.047 1 98.31 52 PHE B CA 1
ATOM 1279 C C . PHE B 1 52 ? -9.219 17.156 7.125 1 98.31 52 PHE B C 1
ATOM 1281 O O . PHE B 1 52 ? -9.891 17.078 8.156 1 98.31 52 PHE B O 1
ATOM 1288 N N . LEU B 1 53 ? -8.227 16.453 6.859 1 98.5 53 LEU B N 1
ATOM 1289 C CA . LEU B 1 53 ? -7.844 15.344 7.734 1 98.5 53 LEU B CA 1
ATOM 1290 C C . LEU B 1 53 ? -6.531 15.648 8.453 1 98.5 53 LEU B C 1
ATOM 1292 O O . LEU B 1 53 ? -5.539 16.016 7.809 1 98.5 53 LEU B O 1
ATOM 1296 N N . ALA B 1 54 ? -6.594 15.555 9.766 1 98.38 54 ALA B N 1
ATOM 1297 C CA . ALA B 1 54 ? -5.355 15.688 10.531 1 98.38 54 ALA B CA 1
ATOM 1298 C C . ALA B 1 54 ? -4.402 14.539 10.227 1 98.38 54 ALA B C 1
ATOM 1300 O O . ALA B 1 54 ? -4.781 13.367 10.305 1 98.38 54 ALA B O 1
ATOM 1301 N N . CYS B 1 55 ? -3.152 14.883 9.875 1 97.81 55 CYS B N 1
ATOM 1302 C CA . CYS B 1 55 ? -2.18 13.883 9.453 1 97.81 55 CYS B CA 1
ATOM 1303 C C . CYS B 1 55 ? -0.778 14.25 9.922 1 97.81 55 CYS B C 1
ATOM 1305 O O . CYS B 1 55 ? -0.437 15.438 10 1 97.81 55 CYS B O 1
ATOM 1307 N N . SER B 1 56 ? -0.027 13.234 10.281 1 97.94 56 SER B N 1
ATOM 1308 C CA . SER B 1 56 ? 1.414 13.336 10.484 1 97.94 56 SER B CA 1
ATOM 1309 C C . SER B 1 56 ? 2.184 12.609 9.383 1 97.94 56 SER B C 1
ATOM 1311 O O . SER B 1 56 ? 1.697 11.633 8.82 1 97.94 56 SER B O 1
ATOM 1313 N N . PHE B 1 57 ? 3.352 13.164 9.109 1 97 57 PHE B N 1
ATOM 1314 C CA . PHE B 1 57 ? 4.094 12.5 8.039 1 97 57 PHE B CA 1
ATOM 1315 C C . PHE B 1 57 ? 5.57 12.883 8.094 1 97 57 PHE B C 1
ATOM 1317 O O . PHE B 1 57 ? 5.926 13.938 8.625 1 97 57 PHE B O 1
ATOM 1324 N N . SER B 1 58 ? 6.371 11.953 7.605 1 95.94 58 SER B N 1
ATOM 1325 C CA . SER B 1 58 ? 7.805 12.195 7.461 1 95.94 58 SER B CA 1
ATOM 1326 C C . SER B 1 58 ? 8.125 12.828 6.105 1 95.94 58 SER B C 1
ATOM 1328 O O . SER B 1 58 ? 7.465 12.531 5.109 1 95.94 58 SER B O 1
ATOM 1330 N N . ILE B 1 59 ? 9.188 13.625 6.105 1 97.06 59 ILE B N 1
ATOM 1331 C CA . ILE B 1 59 ? 9.648 14.266 4.879 1 97.06 59 ILE B CA 1
ATOM 1332 C C . ILE B 1 59 ? 10.875 13.539 4.344 1 97.06 59 ILE B C 1
ATOM 1334 O O . ILE B 1 59 ? 11.906 13.469 5.016 1 97.06 59 ILE B O 1
ATOM 1338 N N . LEU B 1 60 ? 10.742 13.008 3.119 1 93.88 60 LEU B N 1
ATOM 1339 C CA . LEU B 1 60 ? 11.859 12.305 2.488 1 93.88 60 LEU B CA 1
ATOM 1340 C C . LEU B 1 60 ? 12.516 13.18 1.428 1 93.88 60 LEU B C 1
ATOM 1342 O O . LEU B 1 60 ? 11.836 13.875 0.673 1 93.88 60 LEU B O 1
ATOM 1346 N N . GLU B 1 61 ? 13.734 13.016 1.37 1 95.44 61 GLU B N 1
ATOM 1347 C CA . GLU B 1 61 ? 14.539 13.938 0.579 1 95.44 61 GLU B CA 1
ATOM 1348 C C . GLU B 1 61 ? 14.406 13.656 -0.914 1 95.44 61 GLU B C 1
ATOM 1350 O O . GLU B 1 61 ? 14.211 14.57 -1.713 1 95.44 61 GLU B O 1
ATOM 1355 N N . GLU B 1 62 ? 14.609 12.516 -1.442 1 89.75 62 GLU B N 1
ATOM 1356 C CA . GLU B 1 62 ? 14.641 12.18 -2.863 1 89.75 62 GLU B CA 1
ATOM 1357 C C . GLU B 1 62 ? 13.492 11.25 -3.24 1 89.75 62 GLU B C 1
ATOM 1359 O O . GLU B 1 62 ? 13.703 10.242 -3.916 1 89.75 62 GLU B O 1
ATOM 1364 N N . GLN B 1 63 ? 12.32 11.711 -2.799 1 86.5 63 GLN B N 1
ATOM 1365 C CA . GLN B 1 63 ? 11.141 10.922 -3.129 1 86.5 63 GLN B CA 1
ATOM 1366 C C . GLN B 1 63 ? 10.406 11.5 -4.336 1 86.5 63 GLN B C 1
ATOM 1368 O O . GLN B 1 63 ? 10.062 12.688 -4.344 1 86.5 63 GLN B O 1
ATOM 1373 N N . PRO B 1 64 ? 10.242 10.648 -5.348 1 85.38 64 PRO B N 1
ATOM 1374 C CA . PRO B 1 64 ? 9.602 11.164 -6.559 1 85.38 64 PRO B CA 1
ATOM 1375 C C . PRO B 1 64 ? 8.109 11.422 -6.375 1 85.38 64 PRO B C 1
ATOM 1377 O O . PRO B 1 64 ? 7.547 12.312 -7.012 1 85.38 64 PRO B O 1
ATOM 1380 N N . MET B 1 65 ? 7.441 10.664 -5.578 1 88 65 MET B N 1
ATOM 1381 C CA . MET B 1 65 ? 6.016 10.836 -5.301 1 88 65 MET B CA 1
ATOM 1382 C C . MET B 1 65 ? 5.793 11.945 -4.273 1 88 65 MET B C 1
ATOM 1384 O O . MET B 1 65 ? 6.52 12.031 -3.281 1 88 65 MET B O 1
ATOM 1388 N N . ASP B 1 66 ? 4.82 12.781 -4.527 1 92.12 66 ASP B N 1
ATOM 1389 C CA . ASP B 1 66 ? 4.562 13.906 -3.631 1 92.12 66 ASP B CA 1
ATOM 1390 C C . ASP B 1 66 ? 4.16 13.414 -2.24 1 92.12 66 ASP B C 1
ATOM 1392 O O . ASP B 1 66 ? 4.723 13.852 -1.235 1 92.12 66 ASP B O 1
ATOM 1396 N N . MET B 1 67 ? 3.15 12.492 -2.223 1 93.25 67 MET B N 1
ATOM 1397 C CA . MET B 1 67 ? 2.66 12.023 -0.931 1 93.25 67 MET B CA 1
ATOM 1398 C C . MET B 1 67 ? 2.16 10.586 -1.031 1 93.25 67 MET B C 1
ATOM 1400 O O . MET B 1 67 ? 1.51 10.211 -2.01 1 93.25 67 MET B O 1
ATOM 1404 N N . LEU B 1 68 ? 2.564 9.805 -0.044 1 91.06 68 LEU B N 1
ATOM 1405 C CA . LEU B 1 68 ? 2.051 8.453 0.153 1 91.06 68 LEU B CA 1
ATOM 1406 C C . LEU B 1 68 ? 1.362 8.328 1.508 1 91.06 68 LEU B C 1
ATOM 1408 O O . LEU B 1 68 ? 1.971 8.594 2.547 1 91.06 68 LEU B O 1
ATOM 1412 N N . LEU B 1 69 ? 0.093 7.945 1.471 1 94.31 69 LEU B N 1
ATOM 1413 C CA . LEU B 1 69 ? -0.66 7.785 2.709 1 94.31 69 LEU B CA 1
ATOM 1414 C C . LEU B 1 69 ? -0.42 6.406 3.318 1 94.31 69 LEU B C 1
ATOM 1416 O O . LEU B 1 69 ? -0.712 5.387 2.689 1 94.31 69 LEU B O 1
ATOM 1420 N N . GLY B 1 70 ? 0.144 6.402 4.484 1 92.31 70 GLY B N 1
ATOM 1421 C CA . GLY B 1 70 ? 0.441 5.16 5.18 1 92.31 70 GLY B CA 1
ATOM 1422 C C . GLY B 1 70 ? -0.718 4.656 6.02 1 92.31 70 GLY B C 1
ATOM 1423 O O . GLY B 1 70 ? -1.764 5.305 6.098 1 92.31 70 GLY B O 1
ATOM 1424 N N . LEU B 1 71 ? -0.436 3.504 6.602 1 93.12 71 LEU B N 1
ATOM 1425 C CA . LEU B 1 71 ? -1.448 2.895 7.457 1 93.12 71 LEU B CA 1
ATOM 1426 C C . LEU B 1 71 ? -1.757 3.785 8.656 1 93.12 71 LEU B C 1
ATOM 1428 O O . LEU B 1 71 ? -2.891 3.814 9.141 1 93.12 71 LEU B O 1
ATOM 1432 N N . ASP B 1 72 ? -0.81 4.551 9.18 1 93.38 72 ASP B N 1
ATOM 1433 C CA . ASP B 1 72 ? -1.02 5.445 10.312 1 93.38 72 ASP B CA 1
ATOM 1434 C C . ASP B 1 72 ? -2.164 6.418 10.039 1 93.38 72 ASP B C 1
ATOM 1436 O O . ASP B 1 72 ? -3.076 6.559 10.859 1 93.38 72 ASP B O 1
ATOM 1440 N N . MET B 1 73 ? -2.109 6.945 8.883 1 96 73 MET B N 1
ATOM 1441 C CA . MET B 1 73 ? -3.146 7.906 8.516 1 96 73 MET B CA 1
ATOM 1442 C C . MET B 1 73 ? -4.445 7.191 8.148 1 96 73 MET B C 1
ATOM 1444 O O . MET B 1 73 ? -5.523 7.59 8.594 1 96 73 MET B O 1
ATOM 1448 N N . LEU B 1 74 ? -4.363 6.223 7.375 1 96.94 74 LEU B N 1
ATOM 1449 C CA . LEU B 1 74 ? -5.551 5.531 6.879 1 96.94 74 LEU B CA 1
ATOM 1450 C C . LEU B 1 74 ? -6.344 4.922 8.031 1 96.94 74 LEU B C 1
ATOM 1452 O O . LEU B 1 74 ? -7.578 4.98 8.039 1 96.94 74 LEU B O 1
ATOM 1456 N N . LYS B 1 75 ? -5.582 4.371 9.023 1 96.19 75 LYS B N 1
ATOM 1457 C CA . LYS B 1 75 ? -6.262 3.797 10.188 1 96.19 75 LYS B CA 1
ATOM 1458 C C . LYS B 1 75 ? -6.863 4.887 11.062 1 96.19 75 LYS B C 1
ATOM 1460 O O . LYS B 1 75 ? -8 4.762 11.523 1 96.19 75 LYS B O 1
ATOM 1465 N N . ARG B 1 76 ? -6.176 5.863 11.289 1 97.19 76 ARG B N 1
ATOM 1466 C CA . ARG B 1 76 ? -6.648 6.977 12.102 1 97.19 76 ARG B CA 1
ATOM 1467 C C . ARG B 1 76 ? -7.988 7.5 11.594 1 97.19 76 ARG B C 1
ATOM 1469 O O . ARG B 1 76 ? -8.883 7.812 12.383 1 97.19 76 ARG B O 1
ATOM 1476 N N . HIS B 1 77 ? -8.117 7.516 10.359 1 98.5 77 HIS B N 1
ATOM 1477 C CA . HIS B 1 77 ? -9.328 8.086 9.781 1 98.5 77 HIS B CA 1
ATOM 1478 C C . HIS B 1 77 ? -10.273 6.988 9.305 1 98.5 77 HIS B C 1
ATOM 1480 O O . HIS B 1 77 ? -11.195 7.25 8.516 1 98.5 77 HIS B O 1
ATOM 1486 N N . GLN B 1 78 ? -9.977 5.785 9.664 1 98.62 78 GLN B N 1
ATOM 1487 C CA . GLN B 1 78 ? -10.836 4.629 9.438 1 98.62 78 GLN B CA 1
ATOM 1488 C C . GLN B 1 78 ? -11.164 4.473 7.953 1 98.62 78 GLN B C 1
ATOM 1490 O O . GLN B 1 78 ? -12.328 4.27 7.594 1 98.62 78 GLN B O 1
ATOM 1495 N N . CYS B 1 79 ? -10.234 4.57 7.125 1 98.62 79 CYS B N 1
ATOM 1496 C CA . CYS B 1 79 ? -10.445 4.555 5.684 1 98.62 79 CYS B CA 1
ATOM 1497 C C . CYS B 1 79 ? -10.711 3.139 5.184 1 98.62 79 CYS B C 1
ATOM 1499 O O . CYS B 1 79 ? -10.281 2.168 5.812 1 98.62 79 CYS B O 1
ATOM 1501 N N . SER B 1 80 ? -11.391 3.141 4.039 1 98.69 80 SER B N 1
ATOM 1502 C CA . SER B 1 80 ? -11.57 1.91 3.275 1 98.69 80 SER B CA 1
ATOM 1503 C C . SER B 1 80 ? -11.195 2.107 1.812 1 98.69 80 SER B C 1
ATOM 1505 O O . SER B 1 80 ? -11.594 3.09 1.188 1 98.69 80 SER B O 1
ATOM 1507 N N . ILE B 1 81 ? -10.375 1.214 1.348 1 97.94 81 ILE B N 1
ATOM 1508 C CA . ILE B 1 81 ? -10.039 1.177 -0.072 1 97.94 81 ILE B CA 1
ATOM 1509 C C . ILE B 1 81 ? -10.883 0.115 -0.774 1 97.94 81 ILE B C 1
ATOM 1511 O O . ILE B 1 81 ? -10.742 -1.079 -0.5 1 97.94 81 ILE B O 1
ATOM 1515 N N . ASP B 1 82 ? -11.734 0.603 -1.634 1 98.38 82 ASP B N 1
ATOM 1516 C CA . ASP B 1 82 ? -12.609 -0.29 -2.387 1 98.38 82 ASP B CA 1
ATOM 1517 C C . ASP B 1 82 ? -12.164 -0.392 -3.846 1 98.38 82 ASP B C 1
ATOM 1519 O O . ASP B 1 82 ? -12.461 0.494 -4.652 1 98.38 82 ASP B O 1
ATOM 1523 N N . LEU B 1 83 ? -11.578 -1.533 -4.207 1 97.69 83 LEU B N 1
ATOM 1524 C CA . LEU B 1 83 ? -11 -1.651 -5.539 1 97.69 83 LEU B CA 1
ATOM 1525 C C . LEU B 1 83 ? -12.016 -2.211 -6.527 1 97.69 83 LEU B C 1
ATOM 1527 O O . LEU B 1 83 ? -11.797 -2.186 -7.738 1 97.69 83 LEU B O 1
ATOM 1531 N N . LYS B 1 84 ? -13.094 -2.654 -5.969 1 97.69 84 LYS B N 1
ATOM 1532 C CA . LYS B 1 84 ? -14.227 -2.945 -6.848 1 97.69 84 LYS B CA 1
ATOM 1533 C C . LYS B 1 84 ? -14.844 -1.663 -7.398 1 97.69 84 LYS B C 1
ATOM 1535 O O . LYS B 1 84 ? -15.086 -1.551 -8.602 1 97.69 84 LYS B O 1
ATOM 1540 N N . LYS B 1 85 ? -15.031 -0.745 -6.562 1 97.94 85 LYS B N 1
ATOM 1541 C CA . LYS B 1 85 ? -15.617 0.534 -6.945 1 97.94 85 LYS B CA 1
ATOM 1542 C C . LYS B 1 85 ? -14.547 1.541 -7.34 1 97.94 85 LYS B C 1
ATOM 1544 O O . LYS B 1 85 ? -14.852 2.607 -7.879 1 97.94 85 LYS B O 1
ATOM 1549 N N . ASN B 1 86 ? -13.344 1.291 -7.043 1 97.62 86 ASN B N 1
ATOM 1550 C CA . ASN B 1 86 ? -12.188 2.139 -7.305 1 97.62 86 ASN B CA 1
ATOM 1551 C C . ASN B 1 86 ? -12.281 3.463 -6.551 1 97.62 86 ASN B C 1
ATOM 1553 O O . ASN B 1 86 ? -12.141 4.531 -7.145 1 97.62 86 ASN B O 1
ATOM 1557 N N . VAL B 1 87 ? -12.531 3.328 -5.219 1 98.56 87 VAL B N 1
ATOM 1558 C CA . VAL B 1 87 ? -12.68 4.539 -4.418 1 98.56 87 VAL B CA 1
ATOM 1559 C C . VAL B 1 87 ? -11.969 4.359 -3.076 1 98.56 87 VAL B C 1
ATOM 1561 O O . VAL B 1 87 ? -11.797 3.234 -2.604 1 98.56 87 VAL B O 1
ATOM 1564 N N . LEU B 1 88 ? -11.508 5.457 -2.551 1 98.38 88 LEU B N 1
ATOM 1565 C CA . LEU B 1 88 ? -11.148 5.602 -1.146 1 98.38 88 LEU B CA 1
ATOM 1566 C C . LEU B 1 88 ? -12.289 6.219 -0.349 1 98.38 88 LEU B C 1
ATOM 1568 O O . LEU B 1 88 ? -12.797 7.285 -0.706 1 98.38 88 LEU B O 1
ATOM 1572 N N . VAL B 1 89 ? -12.688 5.582 0.686 1 98.75 89 VAL B N 1
ATOM 1573 C CA . VAL B 1 89 ? -13.711 6.117 1.585 1 98.75 89 VAL B CA 1
ATOM 1574 C C . VAL B 1 89 ? -13.055 6.602 2.877 1 98.75 89 VAL B C 1
ATOM 1576 O O . VAL B 1 89 ? -12.32 5.855 3.529 1 98.75 89 VAL B O 1
ATOM 1579 N N . ILE B 1 90 ? -13.344 7.816 3.186 1 98.75 90 ILE B N 1
ATOM 1580 C CA . ILE B 1 90 ? -12.938 8.344 4.484 1 98.75 90 ILE B CA 1
ATOM 1581 C C . ILE B 1 90 ? -13.945 7.926 5.547 1 98.75 90 ILE B C 1
ATOM 1583 O O . ILE B 1 90 ? -15.055 8.461 5.609 1 98.75 90 ILE B O 1
ATOM 1587 N N . GLY B 1 91 ? -13.508 7.09 6.406 1 98.5 91 GLY B N 1
ATOM 1588 C CA . GLY B 1 91 ? -14.445 6.438 7.305 1 98.5 91 GLY B CA 1
ATOM 1589 C C . GLY B 1 91 ? -15.031 7.379 8.344 1 98.5 91 GLY B C 1
ATOM 1590 O O . GLY B 1 91 ? -16.188 7.227 8.742 1 98.5 91 GLY B O 1
ATOM 1591 N N . THR B 1 92 ? -14.281 8.297 8.742 1 98.31 92 THR B N 1
ATOM 1592 C CA . THR B 1 92 ? -14.711 9.172 9.82 1 98.31 92 THR B CA 1
ATOM 1593 C C . THR B 1 92 ? -15.734 10.188 9.312 1 98.31 92 THR B C 1
ATOM 1595 O O . THR B 1 92 ? -16.547 10.695 10.086 1 98.31 92 THR B O 1
ATOM 1598 N N . THR B 1 93 ? -15.797 10.484 8.031 1 98.12 93 THR B N 1
ATOM 1599 C CA . THR B 1 93 ? -16.703 11.516 7.516 1 98.12 93 THR B CA 1
ATOM 1600 C C . THR B 1 93 ? -17.703 10.922 6.527 1 98.12 93 THR B C 1
ATOM 1602 O O . THR B 1 93 ? -18.734 11.516 6.258 1 98.12 93 THR B O 1
ATOM 1605 N N . GLY B 1 94 ? -17.312 9.828 5.902 1 97.75 94 GLY B N 1
ATOM 1606 C CA . GLY B 1 94 ? -18.156 9.219 4.887 1 97.75 94 GLY B CA 1
ATOM 1607 C C . GLY B 1 94 ? -17.828 9.672 3.479 1 97.75 94 GLY B C 1
ATOM 1608 O O . GLY B 1 94 ? -18.328 9.117 2.502 1 97.75 94 GLY B O 1
ATOM 1609 N N . SER B 1 95 ? -16.969 10.625 3.32 1 98.25 95 SER B N 1
ATOM 1610 C CA . SER B 1 95 ? -16.578 11.133 2.008 1 98.25 95 SER B CA 1
ATOM 1611 C C . SER B 1 95 ? -15.844 10.055 1.201 1 98.25 95 SER B C 1
ATOM 1613 O O . SER B 1 95 ? -15.18 9.188 1.77 1 98.25 95 SER B O 1
ATOM 1615 N N . GLN B 1 96 ? -16 10.125 -0.074 1 98.56 96 GLN B N 1
ATOM 1616 C CA . GLN B 1 96 ? -15.312 9.211 -0.979 1 98.56 96 GLN B CA 1
ATOM 1617 C C . GLN B 1 96 ? -14.594 9.969 -2.092 1 98.56 96 GLN B C 1
ATOM 1619 O O . GLN B 1 96 ? -15.016 11.07 -2.469 1 98.56 96 GLN B O 1
ATOM 1624 N N . THR B 1 97 ? -13.531 9.438 -2.549 1 98.44 97 THR B N 1
ATOM 1625 C CA . THR B 1 97 ? -12.836 9.945 -3.723 1 98.44 97 THR B CA 1
ATOM 1626 C C . THR B 1 97 ? -12.438 8.805 -4.656 1 98.44 97 THR B C 1
ATOM 1628 O O . THR B 1 97 ? -12.023 7.742 -4.199 1 98.44 97 THR B O 1
ATOM 1631 N N . THR B 1 98 ? -12.508 9.047 -5.977 1 98.12 98 THR B N 1
ATOM 1632 C CA . THR B 1 98 ? -12.195 8.039 -6.98 1 98.12 98 THR B CA 1
ATOM 1633 C C . THR B 1 98 ? -10.703 8.031 -7.297 1 98.12 98 THR B C 1
ATOM 1635 O O . THR B 1 98 ? -10.086 9.086 -7.426 1 98.12 98 THR B O 1
ATOM 1638 N N . PHE B 1 99 ? -10.156 6.828 -7.422 1 95.81 99 PHE B N 1
ATOM 1639 C C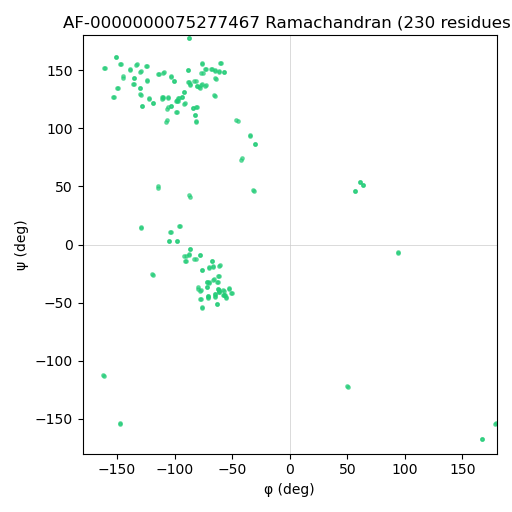A . PHE B 1 99 ? -8.758 6.719 -7.844 1 95.81 99 PHE B CA 1
ATOM 1640 C C . PHE B 1 99 ? -8.617 7.039 -9.328 1 95.81 99 PHE B C 1
ATOM 1642 O O . PHE B 1 99 ? -9.523 6.781 -10.117 1 95.81 99 PHE B O 1
ATOM 1649 N N . LEU B 1 100 ? -7.469 7.543 -9.672 1 93.06 100 LEU B N 1
ATOM 1650 C CA . LEU B 1 100 ? -7.164 7.762 -11.086 1 93.06 100 LEU B CA 1
ATOM 1651 C C . LEU B 1 100 ? -7.109 6.441 -11.844 1 93.06 100 LEU B C 1
ATOM 1653 O O . LEU B 1 100 ? -6.605 5.441 -11.32 1 93.06 100 LEU B O 1
ATOM 1657 N N . PRO B 1 101 ? -7.621 6.488 -13.109 1 90.88 101 PRO B N 1
ATOM 1658 C CA . PRO B 1 101 ? -7.398 5.301 -13.93 1 90.88 101 PRO B CA 1
ATOM 1659 C C . PRO B 1 101 ? -5.918 4.957 -14.086 1 90.88 101 PRO B C 1
ATOM 1661 O O . PRO B 1 101 ? -5.062 5.848 -14.023 1 90.88 101 PRO B O 1
ATOM 1664 N N . GLU B 1 102 ? -5.641 3.674 -14.219 1 83.56 102 GLU B N 1
ATOM 1665 C CA . GLU B 1 102 ? -4.266 3.199 -14.312 1 83.56 102 GLU B CA 1
ATOM 1666 C C . GLU B 1 102 ? -3.49 3.973 -15.375 1 83.56 102 GLU B C 1
ATOM 1668 O O . GLU B 1 102 ? -2.314 4.289 -15.188 1 83.56 102 GLU B O 1
ATOM 1673 N N . GLY B 1 103 ? -4.09 4.238 -16.484 1 84.62 103 GLY B N 1
ATOM 1674 C CA . GLY B 1 103 ? -3.443 4.938 -17.578 1 84.62 103 GLY B CA 1
ATOM 1675 C C . GLY B 1 103 ? -3.119 6.387 -17.266 1 84.62 103 GLY B C 1
ATOM 1676 O O . GLY B 1 103 ? -2.326 7.02 -17.969 1 84.62 103 GLY B O 1
ATOM 1677 N N . GLU B 1 104 ? -3.676 6.949 -16.219 1 90.88 104 GLU B N 1
ATOM 1678 C CA . GLU B 1 104 ? -3.486 8.359 -15.883 1 90.88 104 GLU B CA 1
ATOM 1679 C C . GLU B 1 104 ? -2.527 8.523 -14.711 1 90.88 104 GLU B C 1
ATOM 1681 O O . GLU B 1 104 ? -2.244 9.641 -14.281 1 90.88 104 GLU B O 1
ATOM 1686 N N . LEU B 1 105 ? -2.008 7.457 -14.25 1 85.19 105 LEU B N 1
ATOM 1687 C CA . LEU B 1 105 ? -1.067 7.531 -13.141 1 85.19 105 LEU B CA 1
ATOM 1688 C C . LEU B 1 105 ? 0.274 8.094 -13.602 1 85.19 105 LEU B C 1
ATOM 1690 O O . LEU B 1 105 ? 0.744 7.773 -14.695 1 85.19 105 LEU B O 1
ATOM 1694 N N . PRO B 1 106 ? 0.766 8.977 -12.742 1 83.81 106 PRO B N 1
ATOM 1695 C CA . PRO B 1 106 ? 2.121 9.43 -13.07 1 83.81 106 PRO B CA 1
ATOM 1696 C C . PRO B 1 106 ? 3.131 8.281 -13.094 1 83.81 106 PRO B C 1
ATOM 1698 O O . PRO B 1 106 ? 2.904 7.238 -12.477 1 83.81 106 PRO B O 1
ATOM 1701 N N . GLU B 1 107 ? 4.219 8.477 -13.82 1 78.88 107 GLU B N 1
ATOM 1702 C CA . GLU B 1 107 ? 5.238 7.441 -13.984 1 78.88 107 GLU B CA 1
ATOM 1703 C C . GLU B 1 107 ? 5.785 6.988 -12.633 1 78.88 107 GLU B C 1
ATOM 1705 O O . GLU B 1 107 ? 6.008 5.793 -12.414 1 78.88 107 GLU B O 1
ATOM 1710 N N . CYS B 1 108 ? 5.953 7.93 -11.797 1 77.81 108 CYS B N 1
ATOM 1711 C CA . CYS B 1 108 ? 6.57 7.625 -10.508 1 77.81 108 CYS B CA 1
ATOM 1712 C C . CYS B 1 108 ? 5.637 6.797 -9.641 1 77.81 108 CYS B C 1
ATOM 1714 O O . CYS B 1 108 ? 6.07 6.184 -8.664 1 77.81 108 CYS B O 1
ATOM 1716 N N . ALA B 1 109 ? 4.438 6.832 -9.93 1 74.19 109 ALA B N 1
ATOM 1717 C CA . ALA B 1 109 ? 3.479 6.078 -9.125 1 74.19 109 ALA B CA 1
ATOM 1718 C C . ALA B 1 109 ? 3.34 4.648 -9.641 1 74.19 109 ALA B C 1
ATOM 1720 O O . ALA B 1 109 ? 2.676 3.816 -9.016 1 74.19 109 ALA B O 1
ATOM 1721 N N . ARG B 1 110 ? 3.957 4.551 -10.75 1 67.19 110 ARG B N 1
ATOM 1722 C CA . ARG B 1 110 ? 3.912 3.211 -11.328 1 67.19 110 ARG B CA 1
ATOM 1723 C C . ARG B 1 110 ? 5.043 2.342 -10.789 1 67.19 110 ARG B C 1
ATOM 1725 O O . ARG B 1 110 ? 6.117 2.27 -11.383 1 67.19 110 ARG B O 1
ATOM 1732 N N . LEU B 1 111 ? 5.344 2.428 -9.453 1 57.91 111 LEU B N 1
ATOM 1733 C CA . LEU B 1 111 ? 6.426 1.602 -8.93 1 57.91 111 LEU B CA 1
ATOM 1734 C C . LEU B 1 111 ? 6.539 0.297 -9.711 1 57.91 111 LEU B C 1
ATOM 1736 O O . LEU B 1 111 ? 5.719 -0.606 -9.547 1 57.91 111 LEU B O 1
ATOM 1740 N N . ALA B 1 112 ? 6.496 0.487 -11.047 1 54.06 112 ALA B N 1
ATOM 1741 C CA . ALA B 1 112 ? 6.484 -0.65 -11.961 1 54.06 112 ALA B CA 1
ATOM 1742 C C . ALA B 1 112 ? 7.871 -1.275 -12.07 1 54.06 112 ALA B C 1
ATOM 1744 O O . ALA B 1 112 ? 8.867 -0.658 -11.695 1 54.06 112 ALA B O 1
ATOM 1745 N N . TYR B 1 113 ? 7.887 -2.752 -12.289 1 49.56 113 TYR B N 1
ATOM 1746 C CA . TYR B 1 113 ? 8.93 -3.561 -12.906 1 49.56 113 TYR B CA 1
ATOM 1747 C C . TYR B 1 113 ? 9.492 -2.875 -14.148 1 49.56 113 TYR B C 1
ATOM 1749 O O . TYR B 1 113 ? 8.75 -2.557 -15.078 1 49.56 113 TYR B O 1
ATOM 1757 N N . GLY B 1 114 ? 10.258 -1.82 -13.828 1 46.47 114 GLY B N 1
ATOM 1758 C CA . GLY B 1 114 ? 10.898 -1.443 -15.086 1 46.47 114 GLY B CA 1
ATOM 1759 C C . GLY B 1 114 ? 11.445 -2.629 -15.852 1 46.47 114 GLY B C 1
ATOM 1760 O O . GLY B 1 114 ? 12.039 -3.537 -15.266 1 46.47 114 GLY B O 1
ATOM 1761 N N . ALA B 1 115 ? 10.859 -3.109 -16.969 1 40.5 115 ALA B N 1
ATOM 1762 C CA . ALA B 1 115 ? 11.57 -3.918 -17.953 1 40.5 115 ALA B CA 1
ATOM 1763 C C . ALA B 1 115 ? 13.031 -3.482 -18.078 1 40.5 115 ALA B C 1
ATOM 1765 O O . ALA B 1 115 ? 13.32 -2.287 -18.172 1 40.5 115 ALA B O 1
ATOM 1766 N N . GLY B 1 116 ? 13.977 -4.055 -17.406 1 36.56 116 GLY B N 1
ATOM 1767 C CA . GLY B 1 116 ? 15.297 -3.898 -18 1 36.56 116 GLY B CA 1
ATOM 1768 C C . GLY B 1 116 ? 15.266 -3.787 -19.516 1 36.56 116 GLY B C 1
ATOM 1769 O O . GLY B 1 116 ? 14.742 -4.672 -20.188 1 36.56 116 GLY B O 1
ATOM 1770 N N . ARG B 1 117 ? 15.102 -2.674 -20.188 1 31.86 117 ARG B N 1
ATOM 1771 C CA . ARG B 1 117 ? 15.594 -2.65 -21.562 1 31.86 117 ARG B CA 1
ATOM 1772 C C . ARG B 1 117 ? 17.062 -3.062 -21.625 1 31.86 117 ARG B C 1
ATOM 1774 O O . ARG B 1 117 ? 17.859 -2.654 -20.781 1 31.86 117 ARG B O 1
#

Nearest PDB structures (foldseek):
  4rgh-assembly1_A  TM=9.441E-01  e=3.212E-17  Homo sapiens
  3s8i-assembly1_A  TM=9.658E-01  e=5.796E-16  Homo sapiens
  3s8i-assembly1_B  TM=9.793E-01  e=5.724E-15  Homo sapiens
  5yq8-assembly2_D  TM=8.974E-01  e=2.024E-09  Leishmania major
  7d66-assembly2_I  TM=8.670E-01  e=2.576E-09  Toxoplasma gondii GT1

Solvent-accessible surface area (backbone atoms only — not comparable to full-atom values): 12435 Å² total; per-residue (Å²): 111,45,43,53,21,36,29,8,39,67,42,34,54,75,69,67,45,60,88,58,46,40,52,90,60,30,28,41,33,45,64,56,23,58,42,49,29,57,13,30,33,78,70,46,75,45,73,53,90,93,44,73,40,82,38,51,33,35,27,26,60,87,46,84,50,52,66,47,84,5,46,56,49,39,43,73,37,24,23,29,42,31,42,64,80,39,30,41,32,37,50,78,78,65,49,69,49,72,61,75,55,80,91,68,52,56,72,71,66,44,37,40,74,42,69,57,126,110,44,43,54,21,36,29,8,39,67,43,36,55,74,68,68,46,61,86,57,46,40,51,90,60,30,29,39,33,44,66,57,23,59,42,48,29,57,13,29,33,78,70,45,75,45,74,53,91,92,44,73,39,81,37,51,33,36,28,26,61,88,46,85,51,50,68,47,85,6,47,56,49,38,42,73,37,24,22,29,41,31,42,65,79,37,30,41,33,36,50,79,78,65,50,70,48,73,61,75,55,79,90,68,52,56,73,69,66,44,38,40,72,41,68,55,124

Sequence (234 aa):
GAQMTIMSQACAERCNIMRLVDRRWAGIAKGVGTQKIIGRVHLAQVQIEGDFLACSFSILEEQPMDMLLGLDMLKRHQCSIDLKKNVLVIGTTGSQTTFLPEGELPECARLAYGAGRGAQMTIMSQACAERCNIMRLVDRRWAGIAKGVGTQKIIGRVHLAQVQIEGDFLACSFSILEEQPMDMLLGLDMLKRHQCSIDLKKNVLVIGTTGSQTTFLPEGELPECARLAYGAGR

InterPro domains:
  IPR019103 Aspartic peptidase, DDI1-type [PF09668] (1-82)
  IPR019103 Aspartic peptidase, DDI1-type [cd05479] (1-90)
  IPR021109 Aspartic peptidase domain superfamily [G3DSA:2.40.70.10] (1-107)
  IPR021109 Aspartic peptidase domain superfamily [SSF50630] (1-83)

Secondary structure (DSSP, 8-state):
--SS-EEEHHHHHHTT-GGG-BGGG-EEEESSSEEEEEEEEEEEEEEETTEEEEEEEEEETT-SSSEE--HHHHHHTT-EEETTTTEEE-TTT--EEEPPPGGGS-GGG---EEE--/--SS-EEEHHHHHHTT-GGG-BGGG-EEEESSSEEEEEEEEEEEEEEETTEEEEEEEEEETT-SSSEE--HHHHHHTT-EEETTTTEEE-TTT--EEEPPPGGGS-GGG---EEE--

pLDDT: mean 90.69, std 13.53, range [31.17, 98.75]

Foldseek 3Di:
DAQFKAFEPVLCVVVVNVVQFDQVQWDWDDDPHIFTWRGKRQWDWDDDPHDTFIGIYIYTYPQPDGIDHHPVRCVVQVWDQDVVQQWIARNNPRDIDHDDDPVPDDPSVCVDPPPPD/DAQFKAFEPVLCVVVVNVVQFDQVQWDWDDDPHIFTWRGKRQWDWDDDPHDTFIGIYIYTYPQPDGIDHHPVRCVVQVWDQDVVQQWIARNNPRDIDHDDDPVPDDPSVCVDPPPPD

Organism: Aptenodytes forsteri (NCBI:txid9233)